Protein AF-F1A4F0-F1 (afdb_monomer)

Foldseek 3Di:
DDPVVVVVVVVVVVVVLQVVLVVLVCVLVVVPVPPPPDPDDDDDPDDPDDDDDDDPADADDPVNLVCLLVLLQDPPDLVSVLVSLVVLVVCLVRVNNLLVDAQVRLSSSLVSLCCRLQVDPPPDNNDVSSLLSSLLSSLSSLVSLCPPPPHDPSNVVSSVSVLVSLLCCLQCVVSHDVSSVLSSLSNLLSNLQVCVVCVVPPCLVVCQVVLLSLLLSLVVLLVVLVVVVVDPSSVVSNVSSVSSNVSSVVPHDPPRDRPVVVVVVD

Sequence (266 aa):
MNSLIISYIISVFVFIYNFFSLNICKFITNTINIFSNKDNNNNNSNILENNTKNTTGIKITLSEYNHYKELLLKSNDNSSILSAIKKLDFFLASMDLINFLDAKELETLINSILKIAFFSLASNSVSDEIRANSSLLVSNLIIKGWFNPNSSEETIKLLEETLACMYNCISNPEKVEFKQTEVAVLIFMHFGNAKKEYQKSNKIHQFQNLIDKVYQSSLDLHIKLGFYEAKEDHCLLRSNTYNVLWSLYDSISDDFIPKHIKSQQA

Nearest PDB structures (foldseek):
  7nh3-assembly1_A  TM=3.637E-01  e=8.305E+00  Nematocida sp. ERTm5
  6afy-assembly1_B  TM=1.790E-01  e=8.305E+00  Vigna radiata var. radiata

Mean predicted aligned error: 12.46 Å

pLDDT: mean 74.37, std 21.77, range [23.66, 94.94]

Solvent-accessible surface area (backbone atoms only — not comparable to full-atom values): 15188 Å² total; per-residue (Å²): 133,61,67,67,58,55,54,48,52,50,50,51,49,52,49,53,47,52,56,50,42,51,45,69,62,32,73,78,49,72,73,59,85,79,66,87,83,69,91,70,92,71,93,72,93,74,84,81,83,78,88,85,83,91,62,102,64,79,76,79,46,73,69,59,51,49,51,38,52,47,34,49,72,68,54,90,47,66,68,57,37,42,52,31,53,56,52,51,44,55,36,43,73,75,45,40,47,56,77,69,43,53,47,69,56,46,51,50,49,49,53,35,47,48,39,52,48,72,63,56,84,62,94,63,83,65,49,69,66,42,34,53,52,41,30,43,43,50,22,48,49,43,51,53,41,58,72,38,88,84,51,48,72,65,36,43,51,51,42,51,54,53,51,53,50,36,44,48,26,45,66,39,51,91,70,41,57,68,66,54,28,48,48,27,35,46,22,47,24,41,34,31,53,59,43,64,82,43,68,88,43,82,69,52,65,80,42,40,70,57,46,41,50,46,44,50,24,32,50,53,44,32,58,57,34,64,78,45,64,91,37,70,70,42,44,52,47,31,52,45,25,47,46,28,43,63,40,37,55,97,54,48,54,95,85,65,73,58,69,75,59,57,70,75,76,112

Radius of gyration: 20.65 Å; Cα contacts (8 Å, |Δi|>4): 215; chains: 1; bounding box: 68×35×69 Å

Secondary structure (DSSP, 8-state):
--HHHHHHHHHHHHHHHHHHHHHHHTTTTTTGGGTSS---------------------PPPHHHHHHHHHHHHH---HHHHHHHHHHHHHHHHTTHHHHH--HHHHHHHHHHHHHHHHH--SSSPPPHHHHHHHHHHHHHHHHHHHH-TT--HHHHHHHHHHHHHHHHHHH-GGGS-HHHHHHHHHHHHHHHHHGGGGTT-GGGGGGHHHHHHHHHHHHHHHHHHGGGTTSHHHHHHHHHHHHHHHHHGGGS-TT---HHHHTT--

Structure (mmCIF, N/CA/C/O backbone):
data_AF-F1A4F0-F1
#
_entry.id   AF-F1A4F0-F1
#
loop_
_atom_site.group_PDB
_atom_site.id
_atom_site.type_symbol
_atom_site.label_atom_id
_atom_site.label_alt_id
_atom_site.label_comp_id
_atom_site.label_asym_id
_atom_site.label_entity_id
_atom_site.label_seq_id
_atom_site.pdbx_PDB_ins_code
_atom_site.Cartn_x
_atom_site.Cartn_y
_atom_site.Cartn_z
_atom_site.occupancy
_atom_site.B_iso_or_equiv
_atom_site.auth_seq_id
_atom_site.auth_comp_id
_atom_site.auth_asym_id
_atom_site.auth_atom_id
_atom_site.pdbx_PDB_model_num
ATOM 1 N N . MET A 1 1 ? 44.254 10.342 -13.715 1.00 51.03 1 MET A N 1
ATOM 2 C CA . MET A 1 1 ? 43.237 10.591 -12.667 1.00 51.03 1 MET A CA 1
ATOM 3 C C . MET A 1 1 ? 42.825 9.237 -12.108 1.00 51.03 1 MET A C 1
ATOM 5 O O . MET A 1 1 ? 42.401 8.394 -12.884 1.00 51.03 1 MET A O 1
ATOM 9 N N . ASN A 1 2 ? 43.090 8.976 -10.824 1.00 50.97 2 ASN A N 1
ATOM 10 C CA . ASN A 1 2 ? 43.032 7.629 -10.243 1.00 50.97 2 ASN A CA 1
ATOM 11 C C . ASN A 1 2 ? 41.613 7.042 -10.263 1.00 50.97 2 ASN A C 1
ATOM 13 O O . ASN A 1 2 ? 40.679 7.673 -9.777 1.00 50.97 2 ASN A O 1
ATOM 17 N N . SER A 1 3 ? 41.486 5.805 -10.754 1.00 51.34 3 SER A N 1
ATOM 18 C CA . SER A 1 3 ? 40.258 4.987 -10.751 1.00 51.34 3 SER A CA 1
ATOM 19 C C . SER A 1 3 ? 39.554 4.963 -9.379 1.00 51.34 3 SER A C 1
ATOM 21 O O . SER A 1 3 ? 38.332 5.065 -9.295 1.00 51.34 3 SER A O 1
ATOM 23 N N . LEU A 1 4 ? 40.331 4.982 -8.291 1.00 55.41 4 LEU A N 1
ATOM 24 C CA . LEU A 1 4 ? 39.832 5.072 -6.914 1.00 55.41 4 LEU A CA 1
ATOM 25 C C . LEU A 1 4 ? 39.090 6.383 -6.603 1.00 55.41 4 LEU A C 1
ATOM 27 O O . LEU A 1 4 ? 38.107 6.365 -5.872 1.00 55.41 4 LEU A O 1
ATOM 31 N N . ILE A 1 5 ? 39.517 7.510 -7.181 1.00 61.62 5 ILE A N 1
ATOM 32 C CA . ILE A 1 5 ? 38.865 8.815 -6.981 1.00 61.62 5 ILE A CA 1
ATOM 33 C C . ILE A 1 5 ? 37.523 8.841 -7.718 1.00 61.62 5 ILE A C 1
ATOM 35 O O . ILE A 1 5 ? 36.536 9.319 -7.174 1.00 61.62 5 ILE A O 1
ATOM 39 N N . ILE A 1 6 ? 37.459 8.267 -8.922 1.00 59.06 6 ILE A N 1
ATOM 40 C CA . ILE A 1 6 ? 36.212 8.161 -9.693 1.00 59.06 6 ILE A CA 1
ATOM 41 C C . ILE A 1 6 ? 35.228 7.215 -8.989 1.00 59.06 6 ILE A C 1
ATOM 43 O O . ILE A 1 6 ? 34.064 7.566 -8.827 1.00 59.06 6 ILE A O 1
ATOM 47 N N . SER A 1 7 ? 35.694 6.065 -8.490 1.00 48.78 7 SER A N 1
ATOM 48 C CA . SER A 1 7 ? 34.862 5.129 -7.719 1.00 48.78 7 SER A CA 1
ATOM 49 C C . SER A 1 7 ? 34.332 5.742 -6.419 1.00 48.78 7 SER A C 1
ATOM 51 O O . SER A 1 7 ? 33.187 5.487 -6.053 1.00 48.78 7 SER A O 1
ATOM 53 N N . TYR A 1 8 ? 35.141 6.551 -5.730 1.00 54.00 8 TYR A N 1
ATOM 54 C CA . TYR A 1 8 ? 34.727 7.261 -4.519 1.00 54.00 8 TYR A CA 1
ATOM 55 C C . TYR A 1 8 ? 33.720 8.376 -4.826 1.00 54.00 8 TYR A C 1
ATOM 57 O O . TYR A 1 8 ? 32.722 8.512 -4.131 1.00 54.00 8 TYR A O 1
ATOM 65 N N . ILE A 1 9 ? 33.923 9.136 -5.907 1.00 58.66 9 ILE A N 1
ATOM 66 C CA . ILE A 1 9 ? 32.959 10.151 -6.352 1.00 58.66 9 ILE A CA 1
ATOM 67 C C . ILE A 1 9 ? 31.628 9.487 -6.720 1.00 58.66 9 ILE A C 1
ATOM 69 O O . ILE A 1 9 ? 30.585 9.966 -6.289 1.00 58.66 9 ILE A O 1
ATOM 73 N N . ILE A 1 10 ? 31.642 8.361 -7.440 1.00 55.88 10 ILE A N 1
ATOM 74 C CA . ILE A 1 10 ? 30.420 7.621 -7.785 1.00 55.88 10 ILE A CA 1
ATOM 75 C C . ILE A 1 10 ? 29.726 7.089 -6.525 1.00 55.88 10 ILE A C 1
ATOM 77 O O . ILE A 1 10 ? 28.515 7.245 -6.411 1.00 55.88 10 ILE A O 1
ATOM 81 N N . SER A 1 11 ? 30.450 6.522 -5.551 1.00 41.59 11 SER A N 1
ATOM 82 C CA . SER A 1 11 ? 29.817 6.023 -4.320 1.00 41.59 11 SER A CA 1
ATOM 83 C C . SER A 1 11 ? 29.246 7.150 -3.456 1.00 41.59 11 SER A C 1
ATOM 85 O O . SER A 1 11 ? 28.161 6.997 -2.903 1.00 41.59 11 SER A O 1
ATOM 87 N N . VAL A 1 12 ? 29.915 8.306 -3.400 1.00 46.25 12 VAL A N 1
ATOM 88 C CA . VAL A 1 12 ? 29.423 9.508 -2.713 1.00 46.25 12 VAL A CA 1
ATOM 89 C C . VAL A 1 12 ? 28.207 10.089 -3.433 1.00 46.25 12 VAL A C 1
ATOM 91 O O . VAL A 1 12 ? 27.247 10.469 -2.771 1.00 46.25 12 VAL A O 1
ATOM 94 N N . PHE A 1 13 ? 28.183 10.096 -4.768 1.00 44.47 13 PHE A N 1
ATOM 95 C CA . PHE A 1 13 ? 27.007 10.509 -5.534 1.00 44.47 13 PHE A CA 1
ATOM 96 C C . PHE A 1 13 ? 25.838 9.540 -5.359 1.00 44.47 13 PHE A C 1
ATOM 98 O O . PHE A 1 13 ? 24.728 10.004 -5.147 1.00 44.47 13 PHE A O 1
ATOM 105 N N . VAL A 1 14 ? 26.068 8.223 -5.362 1.00 43.09 14 VAL A N 1
ATOM 106 C CA . VAL A 1 14 ? 25.035 7.212 -5.072 1.00 43.09 14 VAL A CA 1
ATOM 107 C C . VAL A 1 14 ? 24.532 7.344 -3.631 1.00 43.09 14 VAL A C 1
ATOM 109 O O . VAL A 1 14 ? 23.334 7.265 -3.396 1.00 43.09 14 VAL A O 1
ATOM 112 N N . PHE A 1 15 ? 25.408 7.631 -2.665 1.00 38.75 15 PHE A N 1
ATOM 113 C CA . PHE A 1 15 ? 25.028 7.851 -1.268 1.00 38.75 15 PHE A CA 1
ATOM 114 C C . PHE A 1 15 ? 24.215 9.141 -1.076 1.00 38.75 15 PHE A C 1
ATOM 116 O O . PHE A 1 15 ? 23.174 9.122 -0.422 1.00 38.75 15 PHE A O 1
ATOM 123 N N . ILE A 1 16 ? 24.641 10.252 -1.686 1.00 39.38 16 ILE A N 1
ATOM 124 C CA . ILE A 1 16 ? 23.903 11.523 -1.692 1.00 39.38 16 ILE A CA 1
ATOM 125 C C . ILE A 1 16 ? 22.562 11.346 -2.416 1.00 39.38 16 ILE A C 1
ATOM 127 O O . ILE A 1 16 ? 21.536 11.823 -1.939 1.00 39.38 16 ILE A O 1
ATOM 131 N N . TYR A 1 17 ? 22.536 10.603 -3.520 1.00 37.78 17 TYR A N 1
ATOM 132 C CA . TYR A 1 17 ? 21.326 10.312 -4.281 1.00 37.78 17 TYR A CA 1
ATOM 133 C C . TYR A 1 17 ? 20.341 9.428 -3.510 1.00 37.78 17 TYR A C 1
ATOM 135 O O . TYR A 1 17 ? 19.165 9.766 -3.440 1.00 37.78 17 TYR A O 1
ATOM 143 N N . ASN A 1 18 ? 20.809 8.376 -2.833 1.00 34.56 18 ASN A N 1
ATOM 144 C CA . ASN A 1 18 ? 19.986 7.550 -1.943 1.00 34.56 18 ASN A CA 1
ATOM 145 C C . ASN A 1 18 ? 19.475 8.360 -0.740 1.00 34.56 18 ASN A C 1
ATOM 147 O O . ASN A 1 18 ? 18.329 8.197 -0.326 1.00 34.56 18 ASN A O 1
ATOM 151 N N . PHE A 1 19 ? 20.269 9.309 -0.229 1.00 35.53 19 PHE A N 1
ATOM 152 C CA . PHE A 1 19 ? 19.837 10.247 0.810 1.00 35.53 19 PHE A CA 1
ATOM 153 C C . PHE A 1 19 ? 18.728 11.199 0.320 1.00 35.53 19 PHE A C 1
ATOM 155 O O . PHE A 1 19 ? 17.810 11.511 1.083 1.00 35.53 19 PHE A O 1
ATOM 162 N N . PHE A 1 20 ? 18.762 11.621 -0.952 1.00 32.34 20 PHE A N 1
ATOM 163 C CA . PHE A 1 20 ? 17.714 12.435 -1.583 1.00 32.34 20 PHE A CA 1
ATOM 164 C C . PHE A 1 20 ? 16.490 11.630 -2.052 1.00 32.34 20 PHE A C 1
ATOM 166 O O . PHE A 1 20 ? 15.376 12.135 -1.938 1.00 32.34 20 PHE A O 1
ATOM 173 N N . SER A 1 21 ? 16.648 10.376 -2.478 1.00 35.38 21 SER A N 1
ATOM 174 C CA . SER A 1 21 ? 15.533 9.463 -2.775 1.00 35.38 21 SER A CA 1
ATOM 175 C C . SER A 1 21 ? 14.752 9.115 -1.501 1.00 35.38 21 SER A C 1
ATOM 177 O O . SER A 1 21 ? 13.522 9.160 -1.486 1.00 35.38 21 SER A O 1
ATOM 179 N N . LEU A 1 22 ? 15.448 8.931 -0.367 1.00 36.66 22 LEU A N 1
ATOM 180 C CA . LEU A 1 22 ? 14.804 8.892 0.951 1.00 36.66 22 LEU A CA 1
ATOM 181 C C . LEU A 1 22 ? 14.068 10.202 1.278 1.00 36.66 22 LEU A C 1
ATOM 183 O O . LEU A 1 22 ? 13.055 10.167 1.973 1.00 36.66 22 LEU A O 1
ATOM 187 N N . ASN A 1 23 ? 14.546 11.360 0.797 1.00 34.38 23 ASN A N 1
ATOM 188 C CA . ASN A 1 23 ? 13.889 12.647 1.046 1.00 34.38 23 ASN A CA 1
ATOM 189 C C . ASN A 1 23 ? 12.553 12.811 0.296 1.00 34.38 23 ASN A C 1
ATOM 191 O O . ASN A 1 23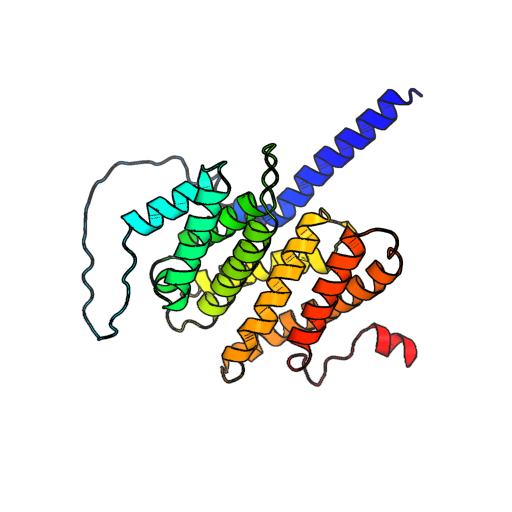 ? 11.693 13.541 0.783 1.00 34.38 23 ASN A O 1
ATOM 195 N N . ILE A 1 24 ? 12.338 12.107 -0.823 1.00 37.66 24 ILE A N 1
ATOM 196 C CA . ILE A 1 24 ? 11.053 12.121 -1.549 1.00 37.66 24 ILE A CA 1
ATOM 197 C C . ILE A 1 24 ? 9.957 11.415 -0.727 1.00 37.66 24 ILE A C 1
ATOM 199 O O . ILE A 1 24 ? 8.815 11.870 -0.723 1.00 37.66 24 ILE A O 1
ATOM 203 N N . CYS A 1 25 ? 10.316 10.396 0.067 1.00 37.25 25 CYS A N 1
ATOM 204 C CA . CYS A 1 25 ? 9.444 9.833 1.109 1.00 37.25 25 CYS A CA 1
ATOM 205 C C . CYS A 1 25 ? 9.473 10.627 2.432 1.00 37.25 25 CYS A C 1
ATOM 207 O O . CYS A 1 25 ? 8.505 10.579 3.187 1.00 37.25 25 CYS A O 1
ATOM 209 N N . LYS A 1 26 ? 10.531 11.402 2.735 1.00 36.44 26 LYS A N 1
ATOM 210 C CA . LYS A 1 26 ? 10.580 12.249 3.951 1.00 36.44 26 LYS A CA 1
ATOM 211 C C . LYS A 1 26 ? 9.660 13.463 3.919 1.00 36.44 26 LYS A C 1
ATOM 213 O O . LYS A 1 26 ? 9.612 14.170 4.924 1.00 36.44 26 LYS A O 1
ATOM 218 N N . PHE A 1 27 ? 8.881 13.700 2.865 1.00 34.75 27 PHE A N 1
ATOM 219 C CA . PHE A 1 27 ? 7.775 14.650 3.005 1.00 34.75 27 PHE A CA 1
ATOM 220 C C . PHE A 1 27 ? 6.784 14.198 4.099 1.00 34.75 27 PHE A C 1
ATOM 222 O O . PHE A 1 27 ? 6.214 15.041 4.777 1.00 34.75 27 PHE A O 1
ATOM 229 N N . ILE A 1 28 ? 6.727 12.889 4.379 1.00 39.00 28 ILE A N 1
ATOM 230 C CA . ILE A 1 28 ? 5.999 12.292 5.510 1.00 39.00 28 ILE A CA 1
ATOM 231 C C . ILE A 1 28 ? 6.811 12.392 6.832 1.00 39.00 28 ILE A C 1
ATOM 233 O O . ILE A 1 28 ? 6.284 12.332 7.930 1.00 39.00 28 ILE A O 1
ATOM 237 N N . THR A 1 29 ? 8.133 12.601 6.788 1.00 35.31 29 THR A N 1
ATOM 238 C CA . THR A 1 29 ? 8.990 12.631 7.998 1.00 35.31 29 THR A CA 1
ATOM 239 C C . THR A 1 29 ? 9.335 14.043 8.495 1.00 35.31 29 THR A C 1
ATOM 241 O O . THR A 1 29 ? 9.737 14.204 9.649 1.00 35.31 29 THR A O 1
ATOM 244 N N . ASN A 1 30 ? 9.196 15.092 7.676 1.00 27.81 30 ASN A N 1
ATOM 245 C CA . ASN A 1 30 ? 9.715 16.425 8.021 1.00 27.81 30 ASN A CA 1
ATOM 246 C C . ASN A 1 30 ? 8.891 17.219 9.055 1.00 27.81 30 ASN A C 1
ATOM 248 O O . ASN A 1 30 ? 9.318 18.295 9.468 1.00 27.81 30 ASN A O 1
ATOM 252 N N . THR A 1 31 ? 7.783 16.678 9.559 1.00 31.36 31 THR A N 1
ATOM 253 C CA . THR A 1 31 ? 7.042 17.224 10.713 1.00 31.36 31 THR A CA 1
ATOM 254 C C . THR A 1 31 ? 7.505 16.659 12.061 1.00 31.36 31 THR A C 1
ATOM 256 O O . THR A 1 31 ? 7.144 17.202 13.105 1.00 31.36 31 THR A O 1
ATOM 259 N N . ILE A 1 32 ? 8.351 15.619 12.087 1.00 34.88 32 ILE A N 1
ATOM 260 C CA . ILE A 1 32 ? 8.712 14.928 13.341 1.00 34.88 32 ILE A CA 1
ATOM 261 C C . ILE A 1 32 ? 9.888 15.588 14.088 1.00 34.88 32 ILE A C 1
ATOM 263 O O . ILE A 1 32 ? 9.992 15.438 15.302 1.00 34.88 32 ILE A O 1
ATOM 267 N N . ASN A 1 33 ? 10.700 16.438 13.449 1.00 25.72 33 ASN A N 1
ATOM 268 C CA . ASN A 1 33 ? 11.844 17.079 14.122 1.00 25.72 33 ASN A CA 1
ATOM 269 C C . ASN A 1 33 ? 11.552 18.416 14.835 1.00 25.72 33 ASN A C 1
ATOM 271 O O . ASN A 1 33 ? 12.493 19.084 15.258 1.00 25.72 33 ASN A O 1
ATOM 275 N N . ILE A 1 34 ? 10.283 18.812 15.017 1.00 29.67 34 ILE A N 1
ATOM 276 C CA . ILE A 1 34 ? 9.939 20.049 15.757 1.00 29.67 34 ILE A CA 1
ATOM 277 C C . ILE A 1 34 ? 9.150 19.793 17.061 1.00 29.67 34 ILE A C 1
ATOM 279 O O . ILE A 1 34 ? 9.066 20.694 17.890 1.00 29.67 34 ILE A O 1
ATOM 283 N N . PHE A 1 35 ? 8.669 18.571 17.346 1.00 29.64 35 PHE A N 1
ATOM 284 C CA . PHE A 1 35 ? 7.852 18.323 18.555 1.00 29.64 35 PHE A CA 1
ATOM 285 C C . PHE A 1 35 ? 8.314 17.219 19.519 1.00 29.64 35 PHE A C 1
ATOM 287 O O . PHE A 1 35 ? 7.699 17.054 20.570 1.00 29.64 35 PHE A O 1
ATOM 294 N N . SER A 1 36 ? 9.427 16.524 19.277 1.00 27.03 36 SER A N 1
ATOM 295 C CA . SER A 1 36 ? 9.980 15.557 20.244 1.00 27.03 36 SER A CA 1
ATOM 296 C C . SER A 1 36 ? 10.887 16.214 21.296 1.00 27.03 36 SER A C 1
ATOM 298 O O . SER A 1 36 ? 12.014 15.774 21.518 1.00 27.03 36 SER A O 1
ATOM 300 N N . ASN A 1 37 ? 10.420 17.298 21.924 1.00 29.11 37 ASN A N 1
ATOM 301 C CA . ASN A 1 37 ? 11.032 17.809 23.151 1.00 29.11 37 ASN A CA 1
ATOM 302 C C . ASN A 1 37 ? 10.011 18.550 24.027 1.00 29.11 37 ASN A C 1
ATOM 304 O O . ASN A 1 37 ? 10.127 19.743 24.306 1.00 29.11 37 ASN A O 1
ATOM 308 N N . LYS A 1 38 ? 8.960 17.829 24.431 1.00 27.14 38 LYS A N 1
ATOM 309 C CA . LYS A 1 38 ? 8.196 18.149 25.642 1.00 27.14 38 LYS A CA 1
ATOM 310 C C . LYS A 1 38 ? 7.450 16.910 26.137 1.00 27.14 38 LYS A C 1
ATOM 312 O O . LYS A 1 38 ? 6.226 16.881 26.190 1.00 27.14 38 LYS A O 1
ATOM 317 N N . ASP A 1 39 ? 8.215 15.887 26.505 1.00 28.84 39 ASP A N 1
ATOM 318 C CA . ASP A 1 39 ? 7.720 14.882 27.440 1.00 28.84 39 ASP A CA 1
ATOM 319 C C . ASP A 1 39 ? 7.449 15.589 28.769 1.00 28.84 39 ASP A C 1
ATOM 321 O O . ASP A 1 39 ? 8.366 15.914 29.520 1.00 28.84 39 ASP A O 1
ATOM 325 N N . ASN A 1 40 ? 6.179 15.865 29.045 1.00 26.11 40 ASN A N 1
ATOM 326 C CA . ASN A 1 40 ? 5.718 16.069 30.406 1.00 26.11 40 ASN A CA 1
ATOM 327 C C . ASN A 1 40 ? 4.773 14.923 30.741 1.00 26.11 40 ASN A C 1
ATOM 329 O O . ASN A 1 40 ? 3.653 14.848 30.238 1.00 26.11 40 ASN A O 1
ATOM 333 N N . ASN A 1 41 ? 5.276 14.048 31.611 1.00 33.94 41 ASN A N 1
ATOM 334 C CA . ASN A 1 41 ? 4.514 13.099 32.403 1.00 33.94 41 ASN A CA 1
ATOM 335 C C . ASN A 1 41 ? 3.175 13.701 32.841 1.00 33.94 41 ASN A C 1
ATOM 337 O O . ASN A 1 41 ? 3.149 14.647 33.625 1.00 33.94 41 ASN A O 1
ATOM 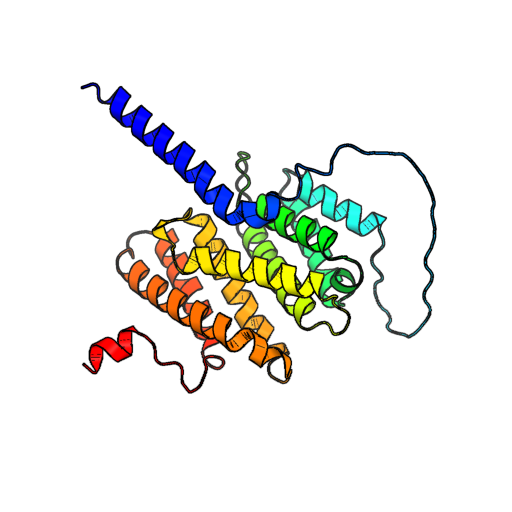341 N N . ASN A 1 42 ? 2.076 13.098 32.399 1.00 24.70 42 ASN A N 1
ATOM 342 C CA . ASN A 1 42 ? 0.874 13.027 33.212 1.00 24.70 42 ASN A CA 1
ATOM 343 C C . ASN A 1 42 ? 0.094 11.764 32.854 1.00 24.70 42 ASN A C 1
ATOM 345 O O . ASN A 1 42 ? -0.585 11.681 31.833 1.00 24.70 42 ASN A O 1
ATOM 349 N N . ASN A 1 43 ? 0.222 10.775 33.736 1.00 30.80 43 ASN A N 1
ATOM 350 C CA . ASN A 1 43 ? -0.690 9.651 33.838 1.00 30.80 43 ASN A CA 1
ATOM 351 C C . ASN A 1 43 ? -2.111 10.193 34.002 1.00 30.80 43 ASN A C 1
ATOM 353 O O . ASN A 1 43 ? -2.379 10.878 34.983 1.00 30.80 43 ASN A O 1
ATOM 357 N N . ASN A 1 44 ? -3.014 9.855 33.087 1.00 23.66 44 ASN A N 1
ATOM 358 C CA . ASN A 1 44 ? -4.438 9.798 33.388 1.00 23.66 44 ASN A CA 1
ATOM 359 C C . ASN A 1 44 ? -5.093 8.739 32.505 1.00 23.66 44 ASN A C 1
ATOM 361 O O . ASN A 1 44 ? -5.314 8.921 31.309 1.00 23.66 44 ASN A O 1
ATOM 365 N N . SER A 1 45 ? -5.383 7.604 33.133 1.00 33.03 45 SER A N 1
ATOM 366 C CA . SER A 1 45 ? -6.219 6.533 32.616 1.00 33.03 45 SER A CA 1
ATOM 367 C C . SER A 1 45 ? -7.670 7.010 32.538 1.00 33.03 45 SER A C 1
ATOM 369 O O . SER A 1 45 ? -8.444 6.800 33.469 1.00 33.03 45 SER A O 1
ATOM 371 N N . ASN A 1 46 ? -8.047 7.650 31.437 1.00 26.09 46 ASN A N 1
ATOM 372 C CA . ASN A 1 46 ? -9.453 7.882 31.131 1.00 26.09 46 ASN A CA 1
ATOM 373 C C . ASN A 1 46 ? -9.916 6.846 30.110 1.00 26.09 46 ASN A C 1
ATOM 375 O O . ASN A 1 46 ? -9.691 6.958 28.908 1.00 26.09 46 ASN A O 1
ATOM 379 N N . ILE A 1 47 ? -10.552 5.811 30.653 1.00 33.44 47 ILE A N 1
ATOM 380 C CA . ILE A 1 47 ? -11.393 4.862 29.935 1.00 33.44 47 ILE A CA 1
ATOM 381 C C . ILE A 1 47 ? -12.524 5.671 29.290 1.00 33.44 47 ILE A C 1
ATOM 383 O O . ILE A 1 47 ? -13.396 6.185 29.987 1.00 33.44 47 ILE A O 1
ATOM 387 N N . LEU A 1 48 ? -12.498 5.810 27.963 1.00 29.56 48 LEU A N 1
ATOM 388 C CA . LEU A 1 48 ? -13.624 6.347 27.205 1.00 29.56 48 LEU A CA 1
ATOM 389 C C . LEU A 1 48 ? -14.509 5.171 26.766 1.00 29.56 48 LEU A C 1
ATOM 391 O O . LEU A 1 48 ? -14.331 4.576 25.701 1.00 29.56 48 LEU A O 1
ATOM 395 N N . GLU A 1 49 ? -15.441 4.788 27.636 1.00 33.12 49 GLU A N 1
ATOM 396 C CA . GLU A 1 49 ? -16.548 3.899 27.286 1.00 33.12 49 GLU A CA 1
ATOM 397 C C . GLU A 1 49 ? -17.577 4.671 26.455 1.00 33.12 49 GLU A C 1
ATOM 399 O O . GLU A 1 49 ? -18.400 5.408 26.989 1.00 33.12 49 GLU A O 1
ATOM 404 N N . ASN A 1 50 ? -17.565 4.465 25.138 1.00 31.20 50 ASN A N 1
ATOM 405 C CA . ASN A 1 50 ? -18.722 4.763 24.300 1.00 31.20 50 ASN A CA 1
ATOM 406 C C . ASN A 1 50 ? -19.489 3.462 24.011 1.00 31.20 50 ASN A C 1
ATOM 408 O O . ASN A 1 50 ? -19.049 2.616 23.231 1.00 31.20 50 ASN A O 1
ATOM 412 N N . ASN A 1 51 ? -20.654 3.326 24.653 1.00 34.50 51 ASN A N 1
ATOM 413 C CA . ASN A 1 51 ? -21.781 2.497 24.205 1.00 34.50 51 ASN A CA 1
ATOM 414 C C . ASN A 1 51 ? -22.258 3.054 22.839 1.00 34.50 51 ASN A C 1
ATOM 416 O O . ASN A 1 51 ? -22.297 4.264 22.665 1.00 34.50 51 ASN A O 1
ATOM 420 N N . THR A 1 52 ? -22.679 2.322 21.801 1.00 34.38 52 THR A N 1
ATOM 421 C CA . THR A 1 52 ? -23.516 1.115 21.746 1.00 34.38 52 THR A CA 1
ATOM 422 C C . THR A 1 52 ? -23.568 0.616 20.286 1.00 34.38 52 THR A C 1
ATOM 424 O O . THR A 1 52 ? -23.832 1.431 19.405 1.00 34.38 52 THR A O 1
ATOM 427 N N . LYS A 1 53 ? -23.423 -0.700 20.049 1.00 34.31 53 LYS A N 1
ATOM 428 C CA . LYS A 1 53 ? -24.299 -1.595 19.237 1.00 34.31 53 LYS A CA 1
ATOM 429 C C . LYS A 1 53 ? -23.533 -2.772 18.610 1.00 34.31 53 LYS A C 1
ATOM 431 O O . LYS A 1 53 ? -22.812 -2.617 17.635 1.00 34.31 53 LYS A O 1
ATOM 436 N N . ASN A 1 54 ? -23.796 -3.950 19.181 1.00 36.19 54 ASN A N 1
ATOM 437 C CA . ASN A 1 54 ? -23.756 -5.300 18.612 1.00 36.19 54 ASN A CA 1
ATOM 438 C C . ASN A 1 54 ? -23.107 -5.471 17.230 1.00 36.19 54 ASN A C 1
ATOM 440 O O . ASN A 1 54 ? -23.784 -5.561 16.209 1.00 36.19 54 ASN A O 1
ATOM 444 N N . THR A 1 55 ? -21.808 -5.715 17.244 1.00 36.50 55 THR A N 1
ATOM 445 C CA . THR A 1 55 ? -21.246 -6.863 16.534 1.00 36.50 55 THR A CA 1
ATOM 446 C C . THR A 1 55 ? -20.540 -7.701 17.594 1.00 36.50 55 THR A C 1
ATOM 448 O O . THR A 1 55 ? -20.115 -7.168 18.619 1.00 36.50 55 THR A O 1
ATOM 451 N N . THR A 1 56 ? -20.435 -9.011 17.413 1.00 46.34 56 THR A N 1
ATOM 452 C CA . THR A 1 56 ? -19.486 -9.865 18.149 1.00 46.34 56 THR A CA 1
ATOM 453 C C . THR A 1 56 ? -18.055 -9.477 17.741 1.00 46.34 56 THR A C 1
ATOM 455 O O . THR A 1 56 ? -17.339 -10.258 17.120 1.00 46.34 56 THR A O 1
ATOM 458 N N . GLY A 1 57 ? -17.717 -8.206 17.960 1.00 53.88 57 GLY A N 1
ATOM 459 C CA . GLY A 1 57 ? -16.651 -7.458 17.318 1.00 53.88 57 GLY A CA 1
ATOM 460 C C . GLY A 1 57 ? -15.418 -7.460 18.196 1.00 53.88 57 GLY A C 1
ATOM 461 O O . GLY A 1 57 ? -15.471 -7.154 19.388 1.00 53.88 57 GLY A O 1
ATOM 462 N N . ILE A 1 58 ? -14.312 -7.874 17.604 1.00 61.84 58 ILE A N 1
ATOM 463 C CA . ILE A 1 58 ? -13.032 -8.022 18.274 1.00 61.84 58 ILE A CA 1
ATOM 464 C C . ILE A 1 58 ? -12.470 -6.626 18.517 1.00 61.84 58 ILE A C 1
ATOM 466 O O . ILE A 1 58 ? -11.827 -6.042 17.657 1.00 61.84 58 ILE A O 1
ATOM 470 N N . LYS A 1 59 ? -12.701 -6.076 19.706 1.00 78.75 59 LYS A N 1
ATOM 471 C CA . LYS A 1 59 ? -12.209 -4.742 20.038 1.00 78.75 59 LYS A CA 1
ATOM 472 C C . LYS A 1 59 ? -10.706 -4.797 20.321 1.00 78.75 59 LYS A C 1
ATOM 474 O O . LYS A 1 59 ? -10.288 -5.449 21.274 1.00 78.75 59 LYS A O 1
ATOM 479 N N . ILE A 1 60 ? -9.910 -4.106 19.507 1.00 85.56 60 ILE A N 1
ATOM 480 C CA . ILE A 1 60 ? -8.469 -3.962 19.736 1.00 85.56 60 ILE A CA 1
ATOM 481 C C . ILE A 1 60 ? -8.218 -3.180 21.033 1.00 85.56 60 ILE A C 1
ATOM 483 O O . ILE A 1 60 ? -8.808 -2.120 21.264 1.00 85.56 60 ILE A O 1
ATOM 487 N N . THR A 1 61 ? -7.348 -3.698 21.899 1.00 88.75 61 THR A N 1
ATOM 488 C CA . THR A 1 61 ? -6.884 -2.956 23.078 1.00 88.75 61 THR A CA 1
ATOM 489 C C . THR A 1 61 ? -5.624 -2.150 22.760 1.00 88.75 61 THR A C 1
ATOM 491 O O . THR A 1 61 ? -4.806 -2.544 21.927 1.00 88.75 61 THR A O 1
ATOM 494 N N . LEU A 1 62 ? -5.411 -1.037 23.473 1.00 87.31 62 LEU A N 1
ATOM 495 C CA . LEU A 1 62 ? -4.195 -0.226 23.323 1.00 87.31 62 LEU A CA 1
ATOM 496 C C . LEU A 1 62 ? -2.922 -1.037 23.612 1.00 87.31 62 LEU A C 1
ATOM 498 O O . LEU A 1 62 ? -1.914 -0.860 22.934 1.00 87.31 62 LEU A O 1
ATOM 502 N N . SER A 1 63 ? -2.967 -1.955 24.582 1.00 89.69 63 SER A N 1
ATOM 503 C CA . SE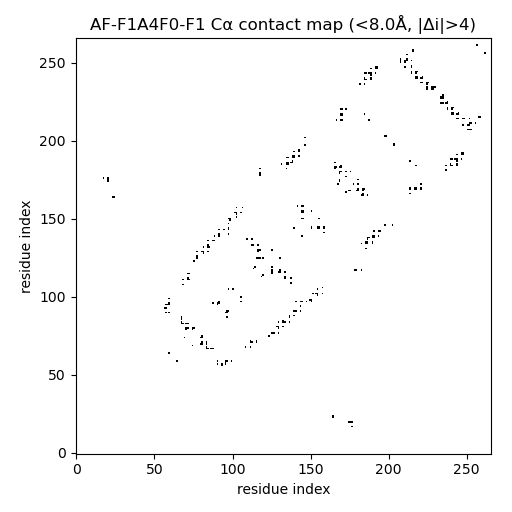R A 1 63 ? -1.843 -2.846 24.883 1.00 89.69 63 SER A CA 1
ATOM 504 C C . SER A 1 63 ? -1.540 -3.816 23.744 1.00 89.69 63 SER A C 1
ATOM 506 O O . SER A 1 63 ? -0.371 -4.025 23.432 1.00 89.69 63 SER A O 1
ATOM 508 N N . GLU A 1 64 ? -2.568 -4.390 23.109 1.00 91.12 64 GLU A N 1
ATOM 509 C CA . GLU A 1 64 ? -2.378 -5.288 21.965 1.00 91.12 64 GLU A CA 1
ATOM 510 C C . GLU A 1 64 ? -1.818 -4.527 20.769 1.00 91.12 64 GLU A C 1
ATOM 512 O O . GLU A 1 64 ? -0.828 -4.956 20.181 1.00 91.12 64 GLU A O 1
ATOM 517 N N . TYR A 1 65 ? -2.397 -3.368 20.441 1.00 91.75 65 TYR A N 1
ATOM 518 C CA . TYR A 1 65 ? -1.883 -2.522 19.369 1.00 91.75 65 TYR A CA 1
ATOM 519 C C . TYR A 1 65 ? -0.418 -2.140 19.608 1.00 91.75 65 TYR A C 1
ATOM 521 O O . TYR A 1 65 ? 0.423 -2.359 18.735 1.00 91.75 65 TYR A O 1
ATOM 529 N N . ASN A 1 66 ? -0.091 -1.639 20.804 1.00 90.50 66 ASN A N 1
ATOM 530 C CA . ASN A 1 66 ? 1.273 -1.237 21.140 1.00 90.50 66 ASN A CA 1
ATOM 531 C C . ASN A 1 66 ? 2.247 -2.413 21.071 1.00 90.50 66 ASN A C 1
ATOM 533 O O . ASN A 1 66 ? 3.361 -2.239 20.589 1.00 90.50 66 ASN A O 1
ATOM 537 N N . HIS A 1 67 ? 1.835 -3.613 21.486 1.00 93.75 67 HIS A N 1
ATOM 538 C CA . HIS A 1 67 ? 2.660 -4.809 21.349 1.00 93.75 67 HIS A CA 1
ATOM 539 C C . HIS A 1 67 ? 3.033 -5.077 19.881 1.00 93.75 67 HIS A C 1
ATOM 541 O O . HIS A 1 67 ? 4.215 -5.222 19.568 1.00 93.75 67 HIS A O 1
ATOM 547 N N . TYR A 1 68 ? 2.061 -5.081 18.963 1.00 92.88 68 TYR A N 1
ATOM 548 C CA . TYR A 1 68 ? 2.335 -5.333 17.542 1.00 92.88 68 TYR A CA 1
ATOM 549 C C . TYR A 1 68 ? 3.079 -4.179 16.862 1.00 92.88 68 TYR A C 1
ATOM 551 O O . TYR A 1 68 ? 3.976 -4.425 16.057 1.00 92.88 68 TYR A O 1
ATOM 559 N N . LYS A 1 69 ? 2.774 -2.928 17.221 1.00 90.19 69 LYS A N 1
ATOM 560 C CA . LYS A 1 69 ? 3.515 -1.741 16.768 1.00 90.19 69 LYS A CA 1
ATOM 561 C C . LYS A 1 69 ? 4.989 -1.816 17.175 1.00 90.19 69 LYS A C 1
ATOM 563 O O . LYS A 1 69 ? 5.866 -1.554 16.359 1.00 90.19 69 LYS A O 1
ATOM 568 N N . GLU A 1 70 ? 5.274 -2.211 18.412 1.00 88.69 70 GLU A N 1
ATOM 569 C CA . GLU A 1 70 ? 6.640 -2.376 18.917 1.00 88.69 70 GLU A CA 1
ATOM 570 C C . GLU A 1 70 ? 7.388 -3.515 18.217 1.00 88.69 70 GLU A C 1
ATOM 572 O O . GLU A 1 70 ? 8.562 -3.353 17.876 1.00 88.69 70 GLU A O 1
ATOM 577 N N . LEU A 1 71 ? 6.712 -4.637 17.932 1.00 89.69 71 LEU A N 1
ATOM 578 C CA . LEU A 1 71 ? 7.293 -5.714 17.124 1.00 89.69 71 LEU A CA 1
ATOM 579 C C . LEU A 1 71 ? 7.688 -5.218 15.735 1.00 89.69 71 LEU A C 1
ATOM 581 O O . LEU A 1 71 ? 8.769 -5.555 15.261 1.00 89.69 71 LEU A O 1
ATOM 585 N N . LEU A 1 72 ? 6.863 -4.382 15.107 1.00 86.75 72 LEU A N 1
ATOM 586 C CA . LEU A 1 72 ? 7.234 -3.748 13.850 1.00 86.75 72 LEU A CA 1
ATOM 587 C C . LEU A 1 72 ? 8.456 -2.827 14.050 1.00 86.75 72 LEU A C 1
ATOM 589 O O . LEU A 1 72 ? 9.461 -2.953 13.361 1.00 86.75 72 LEU A O 1
ATOM 593 N N . LEU A 1 73 ? 8.443 -1.941 15.040 1.00 81.81 73 LEU A N 1
ATOM 594 C CA . LEU A 1 73 ? 9.515 -0.955 15.210 1.00 81.81 73 LEU A CA 1
ATOM 595 C C . LEU A 1 73 ? 10.887 -1.541 15.583 1.00 81.81 73 LEU A C 1
ATOM 597 O O . LEU A 1 73 ? 11.906 -0.924 15.259 1.00 81.81 73 LEU A O 1
ATOM 601 N N . LYS A 1 74 ? 10.927 -2.670 16.302 1.00 82.56 74 LYS A N 1
ATOM 602 C CA . LYS A 1 74 ? 12.147 -3.148 16.978 1.00 82.56 74 LYS A CA 1
ATOM 603 C C . LYS A 1 74 ? 12.550 -4.587 16.662 1.00 82.56 74 LYS A C 1
ATOM 605 O O . LYS A 1 74 ? 13.677 -4.959 16.987 1.00 82.56 74 LYS A O 1
ATOM 610 N N . SER A 1 75 ? 11.672 -5.410 16.084 1.00 81.44 75 SER A N 1
ATOM 611 C CA . SER A 1 75 ? 12.013 -6.810 15.811 1.00 81.44 75 SER A CA 1
ATOM 612 C C . SER A 1 75 ? 12.971 -6.935 14.628 1.00 81.44 75 SER A C 1
ATOM 614 O O . SER A 1 75 ? 12.769 -6.321 13.585 1.00 81.44 75 SER A O 1
ATOM 616 N N . ASN A 1 76 ? 13.962 -7.816 14.771 1.00 80.44 76 ASN A N 1
ATOM 617 C CA . ASN A 1 76 ? 14.797 -8.311 13.670 1.00 80.44 76 ASN A CA 1
ATOM 618 C C . ASN A 1 76 ? 14.461 -9.771 13.300 1.00 80.44 76 ASN A C 1
ATOM 620 O O . ASN A 1 76 ? 15.139 -10.371 12.466 1.00 80.44 76 ASN A O 1
ATOM 624 N N . ASP A 1 77 ? 13.451 -10.358 13.950 1.00 86.38 77 ASP A N 1
ATOM 625 C CA . ASP A 1 77 ? 12.979 -11.717 13.705 1.00 86.38 77 ASP A CA 1
ATOM 626 C C . ASP A 1 77 ? 11.782 -11.715 12.745 1.00 86.38 77 ASP A C 1
ATOM 628 O O . ASP A 1 77 ? 10.730 -11.131 13.033 1.00 86.38 77 ASP A O 1
ATOM 632 N N . ASN A 1 78 ? 11.939 -12.421 11.622 1.00 86.62 78 ASN A N 1
ATOM 633 C CA . ASN A 1 78 ? 10.919 -12.546 10.584 1.00 86.62 78 ASN A CA 1
ATOM 634 C C . ASN A 1 78 ? 9.622 -13.170 11.123 1.00 86.62 78 ASN A C 1
ATOM 636 O O . ASN A 1 78 ? 8.538 -12.756 10.713 1.00 86.62 78 ASN A O 1
ATOM 640 N N . SER A 1 79 ? 9.700 -14.131 12.052 1.00 90.06 79 SER A N 1
ATOM 641 C CA . SER A 1 79 ? 8.496 -14.800 12.565 1.00 90.06 79 SER A CA 1
ATOM 642 C C . SER A 1 79 ? 7.615 -13.843 13.377 1.00 90.06 79 SER A C 1
ATOM 644 O O . SER A 1 79 ? 6.398 -13.781 13.182 1.00 90.06 79 SER A O 1
ATOM 646 N N . SER A 1 80 ? 8.245 -13.009 14.202 1.00 90.94 80 SER A N 1
ATOM 647 C CA . SER A 1 80 ? 7.590 -11.986 15.014 1.00 90.94 80 SER A CA 1
ATOM 648 C C . SER A 1 80 ? 7.012 -10.859 14.155 1.00 90.94 80 SER A C 1
ATOM 650 O O . SER A 1 80 ? 5.872 -10.448 14.372 1.00 90.94 80 SER A O 1
ATOM 652 N N . ILE A 1 81 ? 7.756 -10.399 13.140 1.00 90.62 81 ILE A N 1
ATOM 653 C CA . ILE A 1 81 ? 7.284 -9.378 12.189 1.00 90.62 81 ILE A CA 1
ATOM 654 C C . ILE A 1 81 ? 6.050 -9.886 11.435 1.00 90.62 81 ILE A C 1
ATOM 656 O O . ILE A 1 81 ? 5.026 -9.205 11.375 1.00 90.62 81 ILE A O 1
ATOM 660 N N . LEU A 1 82 ? 6.123 -11.102 10.891 1.00 91.75 82 LEU A N 1
ATOM 661 C CA . LEU A 1 82 ? 5.025 -11.705 10.140 1.00 91.75 82 LEU A CA 1
ATOM 662 C C . LEU A 1 82 ? 3.779 -11.909 11.012 1.00 91.75 82 LEU A C 1
ATOM 664 O O . LEU A 1 82 ? 2.665 -11.641 10.562 1.00 91.75 82 LEU A O 1
ATOM 668 N N . SER A 1 83 ? 3.961 -12.350 12.260 1.00 93.50 83 SER A N 1
ATOM 669 C CA . SER A 1 83 ? 2.879 -12.482 13.241 1.00 93.50 83 SER A CA 1
ATOM 670 C C . SER A 1 83 ? 2.188 -11.140 13.505 1.00 93.50 83 SER A C 1
ATOM 672 O O . SER A 1 83 ? 0.959 -11.057 13.457 1.00 93.50 83 SER A O 1
ATOM 674 N N . ALA A 1 84 ? 2.968 -10.067 13.690 1.00 94.12 84 ALA A N 1
ATOM 675 C CA . ALA A 1 84 ? 2.432 -8.724 13.883 1.00 94.12 84 ALA A CA 1
ATOM 676 C C . ALA A 1 84 ? 1.621 -8.246 12.669 1.00 94.12 84 ALA A C 1
ATOM 678 O O . ALA A 1 84 ? 0.496 -7.777 12.834 1.00 94.12 84 ALA A O 1
ATOM 679 N N . ILE A 1 85 ? 2.141 -8.430 11.449 1.00 94.25 85 ILE A N 1
ATOM 680 C CA . ILE A 1 85 ? 1.440 -8.056 10.209 1.00 94.25 85 ILE A CA 1
ATOM 681 C C . ILE A 1 85 ? 0.112 -8.807 10.082 1.00 94.25 85 ILE A C 1
ATOM 683 O O . ILE A 1 85 ? -0.925 -8.179 9.880 1.00 94.25 85 ILE A O 1
ATOM 687 N N . LYS A 1 86 ? 0.119 -10.137 10.253 1.00 94.19 86 LYS A N 1
ATOM 688 C CA . LYS A 1 86 ? -1.095 -10.965 10.150 1.00 94.19 86 LYS A CA 1
ATOM 689 C C . LYS A 1 86 ? -2.140 -10.567 11.190 1.00 94.19 86 LYS A C 1
ATOM 691 O O . LYS A 1 86 ? -3.333 -10.556 10.896 1.00 94.19 86 LYS A O 1
ATOM 696 N N . LYS A 1 87 ? -1.714 -10.215 12.406 1.00 94.19 87 LYS A N 1
ATOM 697 C CA . LYS A 1 87 ? -2.649 -9.798 13.451 1.00 94.19 87 LYS A CA 1
ATOM 698 C C . LYS A 1 87 ? -3.230 -8.403 13.210 1.00 94.19 87 LYS A C 1
ATOM 700 O O . LYS A 1 87 ? -4.414 -8.196 13.460 1.00 94.19 87 LYS A O 1
ATOM 705 N N . LEU A 1 88 ? -2.436 -7.469 12.695 1.00 94.62 88 LEU A N 1
ATOM 706 C CA . LEU A 1 88 ? -2.931 -6.151 12.297 1.00 94.62 88 LEU A CA 1
ATOM 707 C C . LEU A 1 88 ? -3.917 -6.251 11.129 1.00 94.62 88 LEU A C 1
ATOM 709 O O . LEU A 1 88 ? -4.968 -5.618 11.181 1.00 94.62 88 LEU A O 1
ATOM 713 N N . ASP A 1 89 ? -3.639 -7.093 10.131 1.00 92.75 89 ASP A N 1
ATOM 714 C CA . ASP A 1 89 ? -4.576 -7.353 9.028 1.00 92.75 89 ASP A CA 1
ATOM 715 C C . ASP A 1 89 ? -5.888 -7.980 9.533 1.00 92.75 89 ASP A C 1
ATOM 717 O O . ASP A 1 89 ? -6.979 -7.593 9.118 1.00 92.75 89 ASP A O 1
ATOM 721 N N . PHE A 1 90 ? -5.809 -8.860 10.534 1.00 91.44 90 PHE A N 1
ATOM 722 C CA . PHE A 1 90 ? -6.989 -9.401 11.206 1.00 91.44 90 PHE A CA 1
ATOM 723 C C . PHE A 1 90 ? -7.844 -8.319 11.892 1.00 91.44 90 PHE A C 1
ATOM 725 O O . PHE A 1 90 ? -9.063 -8.321 11.732 1.00 91.44 90 PHE A O 1
ATOM 732 N N . PHE A 1 91 ? -7.236 -7.364 12.608 1.00 91.56 91 PHE A N 1
ATOM 733 C CA . PHE A 1 91 ? -7.965 -6.224 13.195 1.00 91.56 91 PHE A CA 1
ATOM 734 C C . PHE A 1 91 ? -8.494 -5.242 12.142 1.00 91.56 91 PHE A C 1
ATOM 736 O O . PHE A 1 91 ? -9.466 -4.519 12.361 1.00 91.56 91 PHE A O 1
ATOM 743 N N . LEU A 1 92 ? -7.846 -5.189 10.983 1.00 90.75 92 LEU A N 1
ATOM 744 C CA . LEU A 1 92 ? -8.270 -4.371 9.860 1.00 90.75 92 LEU A CA 1
ATOM 745 C C . LEU A 1 92 ? -9.457 -4.989 9.107 1.00 90.75 92 LEU A C 1
ATOM 747 O O . LEU A 1 92 ? -10.317 -4.267 8.588 1.00 90.75 92 LEU A O 1
ATOM 751 N N . ALA A 1 93 ? -9.550 -6.319 9.066 1.00 87.06 93 ALA A N 1
ATOM 752 C CA . ALA A 1 93 ? -10.676 -7.027 8.466 1.00 87.06 93 ALA A CA 1
ATOM 753 C C . ALA A 1 93 ? -12.015 -6.587 9.087 1.00 87.06 93 ALA A C 1
ATOM 755 O O . ALA A 1 93 ? -12.967 -6.347 8.344 1.00 87.06 93 ALA A O 1
ATOM 756 N N . SER A 1 94 ? -12.055 -6.363 10.406 1.00 84.38 94 SER A N 1
ATOM 757 C CA . SER A 1 94 ? -13.227 -5.873 11.147 1.00 84.38 94 SER A CA 1
ATOM 758 C C . SER A 1 94 ? -13.377 -4.343 11.194 1.00 84.38 94 SER A C 1
ATOM 760 O O . SER A 1 94 ? -14.297 -3.848 11.835 1.00 84.38 94 SER A O 1
ATOM 762 N N . MET A 1 95 ? -12.517 -3.580 10.503 1.00 85.81 95 MET A N 1
ATOM 763 C CA . MET A 1 95 ? -12.423 -2.104 10.556 1.00 85.81 95 MET A CA 1
ATOM 764 C C . MET A 1 95 ? -12.012 -1.531 11.922 1.00 85.81 95 MET A C 1
ATOM 766 O O . MET A 1 95 ? -11.848 -0.315 12.043 1.00 85.81 95 MET A O 1
ATOM 770 N N . ASP A 1 96 ? -11.796 -2.376 12.931 1.00 86.19 96 ASP A N 1
ATOM 771 C CA . ASP A 1 96 ? -11.450 -1.946 14.285 1.00 86.19 96 ASP A CA 1
ATOM 772 C C . ASP A 1 96 ? -10.124 -1.188 14.302 1.00 86.19 96 ASP A C 1
ATOM 774 O O . ASP A 1 96 ? -10.022 -0.162 14.967 1.00 86.19 96 ASP A O 1
ATOM 778 N N . LEU A 1 97 ? -9.141 -1.622 13.504 1.00 91.12 97 LEU A N 1
ATOM 779 C CA . LEU A 1 97 ? -7.851 -0.938 13.416 1.00 91.12 97 LEU A CA 1
ATOM 780 C C . LEU A 1 97 ? -7.981 0.502 12.893 1.00 91.12 97 LEU A C 1
ATOM 782 O O . LEU A 1 97 ? -7.416 1.410 13.487 1.00 91.12 97 LEU A O 1
ATOM 786 N N . ILE A 1 98 ? -8.746 0.741 11.823 1.00 91.38 98 ILE A N 1
ATOM 787 C CA . ILE A 1 98 ? -8.917 2.101 11.275 1.00 91.38 98 ILE A CA 1
ATOM 788 C C . ILE A 1 98 ? -9.696 2.989 12.241 1.00 91.38 98 ILE A C 1
ATOM 790 O O . ILE A 1 98 ? -9.351 4.149 12.408 1.00 91.38 98 ILE A O 1
ATOM 794 N N . ASN A 1 99 ? -10.741 2.461 12.881 1.00 90.38 99 ASN A N 1
ATOM 795 C CA . ASN A 1 99 ? -11.525 3.239 13.842 1.00 90.38 99 ASN A CA 1
ATOM 796 C C . ASN A 1 99 ? -10.751 3.533 15.138 1.00 90.38 99 ASN A C 1
ATOM 798 O O . ASN A 1 99 ? -11.128 4.434 15.883 1.00 90.38 99 ASN A O 1
ATOM 802 N N . PHE A 1 100 ? -9.713 2.748 15.432 1.00 90.94 100 PHE A N 1
ATOM 803 C CA . PHE A 1 100 ? -8.881 2.901 16.619 1.00 90.94 100 PHE A CA 1
ATOM 804 C C . PHE A 1 100 ? -7.766 3.941 16.441 1.00 90.94 100 PHE A C 1
ATOM 806 O O . PHE A 1 100 ? -7.400 4.606 17.409 1.00 90.94 100 PHE A O 1
ATOM 813 N N . LEU A 1 101 ? -7.210 4.071 15.234 1.00 92.62 101 LEU A N 1
ATOM 814 C CA . LEU A 1 101 ? -6.060 4.934 14.966 1.00 92.62 101 LEU A CA 1
ATOM 815 C C . LEU A 1 101 ? -6.502 6.337 14.552 1.00 92.62 101 LEU A C 1
ATOM 817 O O . LEU A 1 101 ? -7.332 6.500 13.660 1.00 92.62 101 LEU A O 1
ATOM 821 N N . ASP A 1 102 ? -5.884 7.355 15.148 1.00 91.50 102 ASP A N 1
ATOM 822 C CA . ASP A 1 102 ? -5.897 8.692 14.561 1.00 91.50 102 ASP A CA 1
ATOM 823 C C . ASP A 1 102 ? -4.932 8.772 13.362 1.00 91.50 102 ASP A C 1
ATOM 825 O O . ASP A 1 102 ? -4.169 7.841 13.080 1.00 91.50 102 ASP A O 1
ATOM 829 N N . ALA A 1 103 ? -4.950 9.900 12.649 1.00 90.31 103 ALA A N 1
ATOM 830 C CA . ALA A 1 103 ? -4.101 10.098 11.477 1.00 90.31 103 ALA A CA 1
ATOM 831 C C . ALA A 1 103 ? -2.603 9.914 11.793 1.00 90.31 103 ALA A C 1
ATOM 833 O O . ALA A 1 103 ? -1.884 9.267 11.037 1.00 90.31 103 ALA A O 1
ATOM 834 N N . LYS A 1 104 ? -2.117 10.415 12.933 1.00 91.94 104 LYS A N 1
ATOM 835 C CA . LYS A 1 104 ? -0.693 10.345 13.295 1.00 91.94 104 LYS A CA 1
ATOM 836 C C . LYS A 1 104 ? -0.259 8.916 13.623 1.00 91.94 104 LYS A C 1
ATOM 838 O O . LYS A 1 104 ? 0.845 8.484 13.277 1.00 91.94 104 LYS A O 1
ATOM 843 N N . GLU A 1 105 ? -1.114 8.170 14.307 1.00 92.19 105 GLU A N 1
ATOM 844 C CA . GLU A 1 105 ? -0.885 6.762 14.607 1.00 92.19 105 GLU A CA 1
ATOM 845 C C . GLU A 1 105 ? -0.941 5.904 13.338 1.00 92.19 105 GLU A C 1
ATOM 847 O O . GLU A 1 105 ? -0.075 5.046 13.145 1.00 92.19 105 GLU A O 1
ATOM 852 N N . LEU A 1 106 ? -1.872 6.191 12.424 1.00 93.88 106 LEU A N 1
ATOM 853 C CA . LEU A 1 106 ? -1.942 5.538 11.117 1.00 93.88 106 LEU A CA 1
ATOM 854 C C . LEU A 1 106 ? -0.684 5.798 10.277 1.00 93.88 106 LEU A C 1
ATOM 856 O O . LEU A 1 106 ? -0.112 4.864 9.712 1.00 93.88 106 LEU A O 1
ATOM 860 N N . GLU A 1 107 ? -0.212 7.043 10.241 1.00 92.31 107 GLU A N 1
ATOM 861 C CA . GLU A 1 107 ? 1.032 7.436 9.573 1.00 92.31 107 GLU A CA 1
ATOM 862 C C . GLU A 1 107 ? 2.226 6.665 10.141 1.00 92.31 107 GLU A C 1
ATOM 864 O O . GLU A 1 107 ? 3.021 6.075 9.403 1.00 92.31 107 GLU A O 1
ATOM 869 N N . THR A 1 108 ? 2.333 6.623 11.471 1.00 90.94 108 THR A N 1
ATOM 870 C CA . THR A 1 108 ? 3.400 5.899 12.168 1.00 90.94 108 THR A CA 1
ATOM 871 C C . THR A 1 108 ? 3.376 4.414 11.814 1.00 90.94 108 THR A C 1
ATOM 873 O O . THR A 1 108 ? 4.430 3.823 11.560 1.00 90.94 108 THR A O 1
ATOM 876 N N . LEU A 1 109 ? 2.189 3.807 11.770 1.00 93.25 109 LEU A N 1
ATOM 877 C CA . LEU A 1 109 ? 2.022 2.403 11.423 1.00 93.25 109 LEU A CA 1
ATOM 878 C C . LEU A 1 109 ? 2.450 2.118 9.978 1.00 93.25 109 LEU A C 1
ATOM 880 O O . LEU A 1 109 ? 3.285 1.238 9.759 1.00 93.25 109 LEU A O 1
ATOM 884 N N . ILE A 1 110 ? 1.934 2.878 9.005 1.00 91.44 110 ILE A N 1
ATOM 885 C CA . ILE A 1 110 ? 2.277 2.722 7.582 1.00 91.44 110 ILE A CA 1
ATOM 886 C C . ILE A 1 110 ? 3.788 2.870 7.385 1.00 91.44 110 ILE A C 1
ATOM 888 O O . ILE A 1 110 ? 4.424 1.999 6.791 1.00 91.44 110 ILE A O 1
ATOM 892 N N . ASN A 1 111 ? 4.388 3.919 7.950 1.00 87.00 111 ASN A N 1
ATOM 893 C CA . ASN A 1 111 ? 5.825 4.160 7.844 1.00 87.00 111 ASN A CA 1
ATOM 894 C C . ASN A 1 111 ? 6.655 3.040 8.473 1.00 87.00 111 ASN A C 1
ATOM 896 O O . ASN A 1 111 ? 7.688 2.659 7.922 1.00 87.00 111 ASN A O 1
ATOM 900 N N . SER A 1 112 ? 6.205 2.489 9.602 1.00 86.12 112 SER A N 1
ATOM 901 C CA . SER A 1 112 ? 6.878 1.361 10.248 1.00 86.12 112 SER A CA 1
ATOM 902 C C . SER A 1 112 ? 6.866 0.137 9.338 1.00 86.12 112 SER A C 1
ATOM 904 O O . SER A 1 112 ? 7.928 -0.413 9.054 1.00 86.12 112 SER A O 1
ATOM 906 N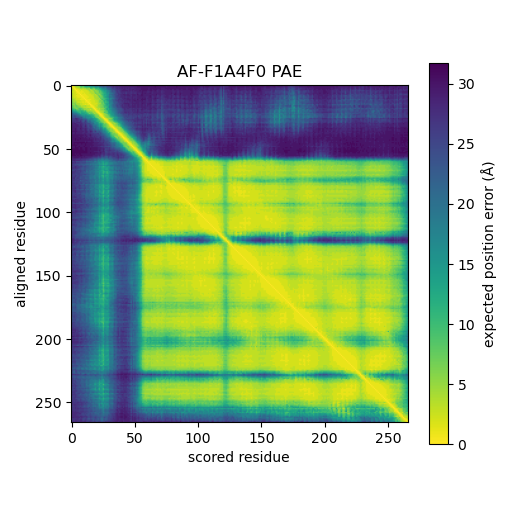 N . ILE A 1 113 ? 5.694 -0.235 8.809 1.00 88.44 113 ILE A N 1
ATOM 907 C CA . ILE A 1 113 ? 5.540 -1.372 7.891 1.00 88.44 113 ILE A CA 1
ATOM 908 C C . ILE A 1 113 ? 6.440 -1.200 6.665 1.00 88.44 113 ILE A C 1
ATOM 910 O O . ILE A 1 113 ? 7.205 -2.106 6.334 1.00 88.44 113 ILE A O 1
ATOM 914 N N . LEU A 1 114 ? 6.394 -0.027 6.025 1.00 84.44 114 LEU A N 1
ATOM 915 C CA . LEU A 1 114 ? 7.199 0.256 4.839 1.00 84.44 114 LEU A CA 1
ATOM 916 C C . LEU A 1 114 ? 8.698 0.178 5.141 1.00 84.44 114 LEU A C 1
ATOM 918 O O . LEU A 1 114 ? 9.461 -0.435 4.391 1.00 84.44 114 LEU A O 1
ATOM 922 N N . LYS A 1 115 ? 9.122 0.753 6.270 1.00 81.31 115 LYS A N 1
ATOM 923 C CA . LYS A 1 115 ? 10.519 0.731 6.699 1.00 81.31 115 LYS A CA 1
ATOM 924 C C . LYS A 1 115 ? 11.024 -0.692 6.898 1.00 81.31 115 LYS A C 1
ATOM 926 O O . LYS A 1 115 ? 12.100 -1.008 6.410 1.00 81.31 115 LYS A O 1
ATOM 931 N N . ILE A 1 116 ? 10.273 -1.540 7.592 1.00 78.94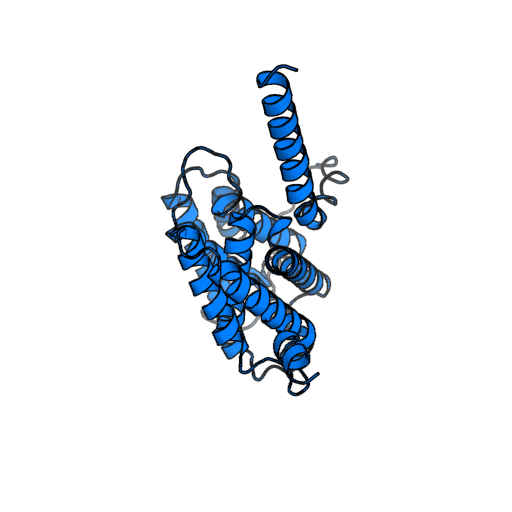 116 ILE A N 1
ATOM 932 C CA . ILE A 1 116 ? 10.701 -2.911 7.902 1.00 78.94 116 ILE A CA 1
ATOM 933 C C . ILE A 1 116 ? 10.714 -3.755 6.643 1.00 78.94 116 ILE A C 1
ATOM 935 O O . ILE A 1 116 ? 11.735 -4.347 6.313 1.00 78.94 116 ILE A O 1
ATOM 939 N N . ALA A 1 117 ? 9.584 -3.798 5.939 1.00 71.88 117 ALA A N 1
ATOM 940 C CA . ALA A 1 117 ? 9.390 -4.731 4.846 1.00 71.88 117 ALA A CA 1
ATOM 941 C C . ALA A 1 117 ? 10.292 -4.417 3.653 1.00 71.88 117 ALA A C 1
ATOM 943 O O . ALA A 1 117 ? 10.694 -5.330 2.933 1.00 71.88 117 ALA A O 1
ATOM 944 N N . PHE A 1 118 ? 10.632 -3.140 3.457 1.00 70.69 118 PHE A N 1
ATOM 945 C CA . PHE A 1 118 ? 11.210 -2.699 2.194 1.00 70.69 118 PHE A CA 1
ATOM 946 C C . PHE A 1 118 ? 12.472 -1.844 2.313 1.00 70.69 118 PHE A C 1
ATOM 948 O O . PHE A 1 118 ? 13.295 -1.886 1.401 1.00 70.69 118 PHE A O 1
ATOM 955 N N . PHE A 1 119 ? 12.665 -1.119 3.421 1.00 65.88 119 PHE A N 1
ATOM 956 C CA . PHE A 1 119 ? 13.794 -0.187 3.592 1.00 65.88 119 PHE A CA 1
ATOM 957 C C . PHE A 1 119 ? 14.765 -0.569 4.713 1.00 65.88 119 PHE A C 1
ATOM 959 O O . PHE A 1 119 ? 15.676 0.199 5.031 1.00 65.88 119 PHE A O 1
ATOM 966 N N . SER A 1 120 ? 14.597 -1.741 5.328 1.00 60.91 120 SER A N 1
ATOM 967 C CA . SER A 1 120 ? 15.508 -2.201 6.367 1.00 60.91 120 SER A CA 1
ATOM 968 C C . SER A 1 120 ? 16.866 -2.535 5.748 1.00 60.91 120 SER A C 1
ATOM 970 O O . SER A 1 120 ? 17.000 -3.468 4.958 1.00 60.91 120 SER A O 1
ATOM 972 N N . LEU A 1 121 ? 17.879 -1.749 6.121 1.00 47.22 121 LEU A N 1
ATOM 973 C CA . LEU A 1 121 ? 19.295 -1.964 5.798 1.00 47.22 121 LEU A CA 1
ATOM 974 C C . LEU A 1 121 ? 19.940 -3.058 6.672 1.00 47.22 121 LEU A C 1
ATOM 976 O O . LEU A 1 121 ? 21.106 -3.394 6.465 1.00 47.22 121 LEU A O 1
ATOM 980 N N . ALA A 1 122 ? 19.227 -3.588 7.674 1.00 45.28 122 ALA A N 1
ATOM 981 C CA . ALA A 1 122 ? 19.773 -4.586 8.585 1.00 45.28 122 ALA A CA 1
ATOM 982 C C . ALA A 1 122 ? 19.852 -5.958 7.895 1.00 45.28 122 ALA A C 1
ATOM 984 O O . ALA A 1 122 ? 18.855 -6.489 7.423 1.00 45.28 122 ALA A O 1
ATOM 985 N N . SER A 1 123 ? 21.070 -6.495 7.873 1.00 36.12 123 SER A N 1
ATOM 986 C CA . SER A 1 123 ? 21.641 -7.725 7.292 1.00 36.12 123 SER A CA 1
ATOM 987 C C . SER A 1 123 ? 20.844 -9.045 7.245 1.00 36.12 123 SER A C 1
ATOM 989 O O . SER A 1 123 ? 21.405 -10.036 6.785 1.00 36.12 123 SER A O 1
ATOM 991 N N . ASN A 1 124 ? 19.579 -9.102 7.659 1.00 52.31 124 ASN A N 1
ATOM 992 C CA . ASN A 1 124 ? 18.705 -10.251 7.434 1.00 52.31 124 ASN A CA 1
ATOM 993 C C . ASN A 1 124 ? 17.654 -9.843 6.403 1.00 52.31 124 ASN A C 1
ATOM 995 O O . ASN A 1 124 ? 16.787 -9.020 6.688 1.00 52.31 124 ASN A O 1
ATOM 999 N N . SER A 1 125 ? 17.738 -10.392 5.190 1.00 65.25 125 SER A N 1
ATOM 1000 C CA . SER A 1 125 ? 16.727 -10.155 4.160 1.00 65.25 125 SER A CA 1
ATOM 1001 C C . SER A 1 125 ? 15.341 -10.485 4.717 1.00 65.25 125 SER A C 1
ATOM 1003 O O . SER A 1 125 ? 15.057 -11.638 5.059 1.00 65.25 125 SER A O 1
ATOM 1005 N N . VAL A 1 126 ? 14.477 -9.479 4.810 1.00 72.38 126 VAL A N 1
ATOM 1006 C CA . VAL A 1 126 ? 13.063 -9.686 5.110 1.00 72.38 126 VAL A CA 1
ATOM 1007 C C . VAL A 1 126 ? 12.475 -10.593 4.028 1.00 72.38 126 VAL A C 1
ATOM 1009 O O . VAL A 1 126 ? 12.698 -10.364 2.830 1.00 72.38 126 VAL A O 1
ATOM 1012 N N . SER A 1 127 ? 11.789 -11.660 4.447 1.00 81.88 127 SER A N 1
ATOM 1013 C CA . SER A 1 127 ? 11.293 -12.687 3.526 1.00 81.88 127 SER A CA 1
ATOM 1014 C C . SER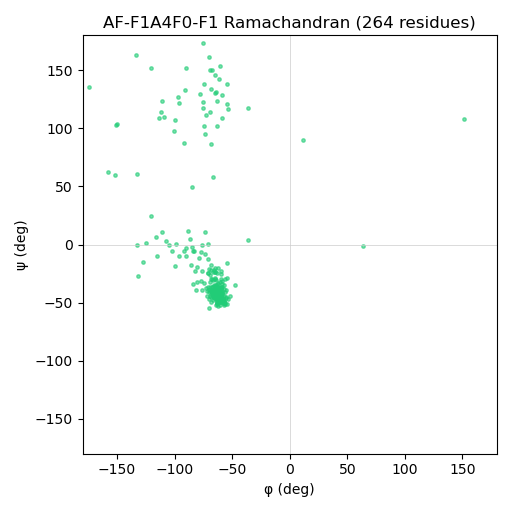 A 1 127 ? 10.310 -12.103 2.509 1.00 81.88 127 SER A C 1
ATOM 1016 O O . SER A 1 127 ? 9.631 -11.107 2.778 1.00 81.88 127 SER A O 1
ATOM 1018 N N . ASP A 1 128 ? 10.208 -12.737 1.339 1.00 80.19 128 ASP A N 1
ATOM 1019 C CA . ASP A 1 128 ? 9.224 -12.342 0.323 1.00 80.19 128 ASP A CA 1
ATOM 1020 C C . ASP A 1 128 ? 7.789 -12.435 0.869 1.00 80.19 128 ASP A C 1
ATOM 1022 O O . ASP A 1 128 ? 6.944 -11.610 0.530 1.00 80.19 128 ASP A O 1
ATOM 1026 N N . GLU A 1 129 ? 7.527 -13.370 1.794 1.00 87.00 129 GLU A N 1
ATOM 1027 C CA . GLU A 1 129 ? 6.236 -13.478 2.483 1.00 87.00 129 GLU A CA 1
ATOM 1028 C C . GLU A 1 129 ? 5.922 -12.218 3.301 1.00 87.00 129 GLU A C 1
ATOM 1030 O O . GLU A 1 129 ? 4.811 -11.694 3.208 1.00 87.00 129 GLU A O 1
ATOM 1035 N N . ILE A 1 130 ? 6.877 -11.700 4.079 1.00 87.88 130 ILE A N 1
ATOM 1036 C CA . ILE A 1 130 ? 6.668 -10.463 4.843 1.00 87.88 130 ILE A CA 1
ATOM 1037 C C . ILE A 1 130 ? 6.421 -9.302 3.886 1.00 87.88 130 ILE A C 1
ATOM 1039 O O . ILE A 1 130 ? 5.469 -8.556 4.083 1.00 87.88 130 ILE A O 1
ATOM 1043 N N . ARG A 1 131 ? 7.212 -9.187 2.814 1.00 84.06 131 ARG A N 1
ATOM 1044 C CA . ARG A 1 131 ? 7.034 -8.149 1.790 1.00 84.06 131 ARG A CA 1
ATOM 1045 C C . ARG A 1 131 ? 5.637 -8.183 1.170 1.00 84.06 131 ARG A C 1
ATOM 1047 O O . ARG A 1 131 ? 4.961 -7.153 1.135 1.00 84.06 131 ARG A O 1
ATOM 1054 N N . ALA A 1 132 ? 5.170 -9.360 0.762 1.00 85.25 132 ALA A N 1
ATOM 1055 C CA . ALA A 1 132 ? 3.833 -9.537 0.209 1.00 85.25 132 ALA A CA 1
ATOM 1056 C C . ALA A 1 132 ? 2.746 -9.136 1.223 1.00 85.25 132 ALA A C 1
ATOM 1058 O O . ALA A 1 132 ? 1.923 -8.267 0.931 1.00 85.25 132 ALA A O 1
ATOM 1059 N N . ASN A 1 133 ? 2.790 -9.680 2.445 1.00 90.81 133 ASN A N 1
ATOM 1060 C CA . ASN A 1 133 ? 1.795 -9.382 3.483 1.00 90.81 133 ASN A CA 1
ATOM 1061 C C . ASN A 1 133 ? 1.821 -7.904 3.916 1.00 90.81 133 ASN A C 1
ATOM 1063 O O . ASN A 1 133 ? 0.773 -7.323 4.178 1.00 90.81 133 ASN A O 1
ATOM 1067 N N . SER A 1 134 ? 2.991 -7.266 3.956 1.00 90.12 134 SER A N 1
ATOM 1068 C CA . SER A 1 134 ? 3.124 -5.838 4.254 1.00 90.12 134 SER A CA 1
ATOM 1069 C C . SER A 1 134 ? 2.523 -4.956 3.167 1.00 90.12 134 SER A C 1
ATOM 1071 O O . SER A 1 134 ? 1.803 -4.014 3.490 1.00 90.12 134 SER A O 1
ATOM 1073 N N . SER A 1 135 ? 2.778 -5.257 1.888 1.00 89.12 135 SER A N 1
ATOM 1074 C CA . SER A 1 135 ? 2.174 -4.503 0.781 1.00 89.12 135 SER A CA 1
ATOM 1075 C C . SER A 1 135 ? 0.648 -4.632 0.773 1.00 89.12 135 SER A C 1
ATOM 1077 O O . SER A 1 135 ? -0.052 -3.636 0.580 1.00 89.12 135 SER A O 1
ATOM 1079 N N . LEU A 1 136 ? 0.131 -5.829 1.072 1.00 91.75 136 LEU A N 1
ATOM 1080 C CA . LEU A 1 136 ? -1.298 -6.078 1.227 1.00 91.75 136 LEU A CA 1
ATOM 1081 C C . LEU A 1 136 ? -1.879 -5.281 2.401 1.00 91.75 136 LEU A C 1
ATOM 1083 O O . LEU A 1 136 ? -2.859 -4.565 2.213 1.00 91.75 136 LEU A O 1
ATOM 1087 N N . LEU A 1 137 ? -1.247 -5.338 3.579 1.00 93.81 137 LEU A N 1
ATOM 1088 C CA . LEU A 1 137 ? -1.700 -4.613 4.768 1.00 93.81 137 LEU A CA 1
ATOM 1089 C C . LEU A 1 137 ? -1.740 -3.097 4.531 1.00 93.81 137 LEU A C 1
ATOM 1091 O O . LEU A 1 137 ? -2.742 -2.462 4.842 1.00 93.81 137 LEU A O 1
ATOM 1095 N N . VAL A 1 138 ? -0.691 -2.511 3.943 1.00 93.06 138 VAL A N 1
ATOM 1096 C CA . VAL A 1 138 ? -0.666 -1.071 3.620 1.00 93.06 138 VAL A CA 1
ATOM 1097 C C . VAL A 1 138 ? -1.783 -0.712 2.640 1.00 93.06 138 VAL A C 1
ATOM 1099 O O . VAL A 1 138 ? -2.495 0.267 2.849 1.00 93.06 138 VAL A O 1
ATOM 1102 N N . SER A 1 139 ? -1.995 -1.528 1.609 1.00 92.12 139 SER A N 1
ATOM 1103 C CA . SER A 1 139 ? -3.071 -1.303 0.635 1.00 92.12 139 SER A CA 1
ATOM 1104 C C . SER A 1 139 ? -4.452 -1.372 1.281 1.00 92.12 139 SER A C 1
ATOM 1106 O O . SER A 1 139 ? -5.300 -0.516 1.026 1.00 92.12 139 SER A O 1
ATOM 1108 N N . ASN A 1 140 ? -4.659 -2.352 2.163 1.00 92.50 140 ASN A N 1
ATOM 1109 C CA . ASN A 1 140 ? -5.891 -2.505 2.923 1.00 92.50 140 ASN A CA 1
ATOM 1110 C C . ASN A 1 140 ? -6.107 -1.321 3.875 1.00 92.50 140 ASN A C 1
ATOM 1112 O O . ASN A 1 140 ? -7.232 -0.839 3.980 1.00 92.50 140 ASN A O 1
ATOM 1116 N N . LEU A 1 141 ? -5.055 -0.830 4.545 1.00 93.94 141 LEU A N 1
ATOM 1117 C CA . LEU A 1 141 ? -5.134 0.335 5.435 1.00 93.94 141 LEU A CA 1
ATOM 1118 C C . LEU A 1 141 ? -5.589 1.569 4.660 1.00 93.94 141 LEU A C 1
ATOM 1120 O O . LEU A 1 141 ? -6.499 2.268 5.099 1.00 93.94 141 LEU A O 1
ATOM 1124 N N . ILE A 1 142 ? -5.004 1.794 3.482 1.00 91.75 142 ILE A N 1
ATOM 1125 C CA . ILE A 1 142 ? -5.366 2.911 2.613 1.00 91.75 142 ILE A CA 1
ATOM 1126 C C . ILE A 1 142 ? -6.822 2.797 2.167 1.00 91.75 142 ILE A C 1
ATOM 1128 O O . ILE A 1 142 ? -7.597 3.736 2.334 1.00 91.75 142 ILE A O 1
ATOM 1132 N N . ILE A 1 143 ? -7.224 1.655 1.610 1.00 89.69 143 ILE A N 1
ATOM 1133 C CA . ILE A 1 143 ? -8.549 1.553 1.001 1.00 89.69 143 ILE A CA 1
ATOM 1134 C C . ILE A 1 143 ? -9.663 1.542 2.050 1.00 89.69 143 ILE A C 1
ATOM 1136 O O . ILE A 1 143 ? -10.638 2.284 1.930 1.00 89.69 143 ILE A O 1
ATOM 1140 N N . LYS A 1 144 ? -9.498 0.774 3.131 1.00 91.19 144 LYS A N 1
ATOM 1141 C CA . LYS A 1 144 ? -10.469 0.736 4.227 1.00 91.19 144 LYS A CA 1
ATOM 1142 C C . LYS A 1 144 ? -10.493 2.063 4.966 1.00 91.19 144 LYS A C 1
ATOM 1144 O O . LYS A 1 144 ? -11.578 2.545 5.266 1.00 91.19 144 LYS A O 1
ATOM 1149 N N . GLY A 1 145 ? -9.331 2.673 5.198 1.00 91.38 145 GLY A N 1
ATOM 1150 C CA . GLY A 1 145 ? -9.211 4.015 5.757 1.00 91.38 145 GLY A CA 1
ATOM 1151 C C . GLY A 1 145 ? -9.984 5.042 4.944 1.00 91.38 145 GLY A C 1
ATOM 1152 O O . GLY A 1 145 ? -10.780 5.795 5.491 1.00 91.38 145 GLY A O 1
ATOM 1153 N N . TRP A 1 146 ? -9.853 5.022 3.625 1.00 88.62 146 TRP A N 1
ATOM 1154 C CA . TRP A 1 146 ? -10.539 5.993 2.786 1.00 88.62 146 TRP A CA 1
ATOM 1155 C C . TRP A 1 146 ? -12.056 5.801 2.721 1.00 88.62 146 TRP A C 1
ATOM 1157 O O . TRP A 1 146 ? -12.847 6.749 2.816 1.00 88.62 146 TRP A O 1
ATOM 1167 N N . PHE A 1 147 ? -12.491 4.557 2.513 1.00 87.88 147 PHE A N 1
ATOM 1168 C CA . PHE A 1 147 ? -13.909 4.250 2.354 1.00 87.88 147 PHE A CA 1
ATOM 1169 C C . PHE A 1 147 ? -14.662 4.192 3.684 1.00 87.88 147 PHE A C 1
ATOM 1171 O O . PHE A 1 147 ? -15.894 4.221 3.671 1.00 87.88 147 PHE A O 1
ATOM 1178 N N . ASN A 1 148 ? -13.965 4.185 4.822 1.00 89.06 148 ASN A N 1
ATOM 1179 C CA . ASN A 1 148 ? -14.595 4.263 6.130 1.00 89.06 148 ASN A CA 1
ATOM 1180 C C . ASN A 1 148 ? -15.333 5.612 6.297 1.00 89.06 148 ASN A C 1
ATOM 1182 O O . ASN A 1 148 ? -14.731 6.676 6.134 1.00 89.06 148 ASN A O 1
ATOM 1186 N N . PRO A 1 149 ? -16.645 5.609 6.599 1.00 86.19 149 PRO A N 1
ATOM 1187 C CA . PRO A 1 149 ? -17.399 6.839 6.845 1.00 86.19 149 PRO A CA 1
ATOM 1188 C C . PRO A 1 149 ? -16.946 7.601 8.098 1.00 86.19 149 PRO A C 1
ATOM 1190 O O . PRO A 1 149 ? -17.222 8.791 8.189 1.00 86.19 149 PRO A O 1
ATOM 1193 N N . ASN A 1 150 ? -16.258 6.939 9.032 1.00 89.38 150 ASN A N 1
ATOM 1194 C CA . ASN A 1 150 ? -15.801 7.536 10.289 1.00 89.38 150 ASN A CA 1
ATOM 1195 C C . ASN A 1 150 ? -14.403 8.164 10.197 1.00 89.38 150 ASN A C 1
ATOM 1197 O O . ASN A 1 150 ? -13.921 8.709 11.188 1.00 89.38 150 ASN A O 1
ATOM 1201 N N . SER A 1 151 ? -13.732 8.062 9.049 1.00 89.94 151 SER A N 1
ATOM 1202 C CA . SER A 1 151 ? -12.394 8.626 8.880 1.00 89.94 151 SER A CA 1
ATOM 1203 C C . SER A 1 151 ? -12.431 10.148 8.889 1.00 89.94 151 SER A C 1
ATOM 1205 O O . SER A 1 151 ? -13.251 10.759 8.201 1.00 89.94 151 SER A O 1
ATOM 1207 N N . SER A 1 152 ? -11.518 10.752 9.650 1.00 91.19 152 SER A N 1
ATOM 1208 C CA . SER A 1 152 ? -11.359 12.205 9.693 1.00 91.19 152 SER A CA 1
ATOM 1209 C C . SER A 1 152 ? -10.770 12.746 8.386 1.00 91.19 152 SER A C 1
ATOM 1211 O O . SER A 1 152 ? -10.139 12.008 7.627 1.00 91.19 152 SER A O 1
ATOM 1213 N N . GLU A 1 153 ? -10.926 14.046 8.135 1.00 90.38 153 GLU A N 1
ATOM 1214 C CA . GLU A 1 153 ? -10.338 14.707 6.962 1.00 90.38 153 GLU A CA 1
ATOM 1215 C C . GLU A 1 153 ? -8.805 14.586 6.950 1.00 90.38 153 GLU A C 1
ATOM 1217 O O . GLU A 1 153 ? -8.213 14.304 5.909 1.00 90.38 153 GLU A O 1
ATOM 1222 N N . GLU A 1 154 ? -8.159 14.691 8.115 1.00 92.69 154 GLU A N 1
ATOM 1223 C CA . GLU A 1 154 ? -6.710 14.506 8.261 1.00 92.69 154 GLU A CA 1
ATOM 1224 C C . GLU A 1 154 ? -6.279 13.087 7.887 1.00 92.69 154 GLU A C 1
ATOM 1226 O O . GLU A 1 154 ? -5.244 12.897 7.251 1.00 92.69 154 GLU A O 1
ATOM 1231 N N . THR A 1 155 ? -7.090 12.091 8.253 1.00 91.94 155 THR A N 1
ATOM 1232 C CA . THR A 1 155 ? -6.838 10.690 7.907 1.00 91.94 155 THR A CA 1
ATOM 1233 C C . THR A 1 155 ? -6.927 10.494 6.398 1.00 91.94 155 THR A C 1
ATOM 1235 O O . THR A 1 155 ? -6.035 9.894 5.807 1.00 91.94 155 THR A O 1
ATOM 1238 N N . ILE A 1 156 ? -7.963 11.035 5.748 1.00 90.56 156 ILE A N 1
ATOM 1239 C CA . ILE A 1 156 ? -8.106 10.957 4.286 1.00 90.56 156 ILE A CA 1
ATOM 1240 C C . ILE A 1 156 ? -6.919 11.626 3.587 1.00 90.56 156 ILE A C 1
ATOM 1242 O O . ILE A 1 156 ? -6.302 11.016 2.715 1.00 90.56 156 ILE A O 1
ATOM 1246 N N . LYS A 1 157 ? -6.537 12.830 4.022 1.00 89.44 157 LYS A N 1
ATOM 1247 C CA . LYS A 1 157 ? -5.408 13.571 3.453 1.00 89.44 157 LYS A CA 1
ATOM 1248 C C . LYS A 1 157 ? -4.078 12.819 3.584 1.00 89.44 157 LYS A C 1
ATOM 1250 O O . LYS A 1 157 ? -3.302 12.759 2.636 1.00 89.44 157 LYS A O 1
ATOM 1255 N N . LEU A 1 158 ? -3.817 12.190 4.729 1.00 92.38 158 LEU A N 1
ATOM 1256 C CA . LEU A 1 158 ? -2.635 11.342 4.906 1.00 92.38 158 LEU A CA 1
ATOM 1257 C C . LEU A 1 158 ? -2.608 10.179 3.900 1.00 92.38 158 LEU A C 1
ATOM 1259 O O . LEU A 1 158 ? -1.561 9.842 3.340 1.00 92.38 158 LEU A O 1
ATOM 1263 N N . LEU A 1 159 ? -3.756 9.536 3.681 1.00 90.69 159 LEU A N 1
ATOM 1264 C CA . LEU A 1 159 ? -3.872 8.421 2.743 1.00 90.69 159 LEU A CA 1
ATOM 1265 C C . LEU A 1 159 ? -3.669 8.886 1.291 1.00 90.69 159 LEU A C 1
ATOM 1267 O O . LEU A 1 159 ? -3.020 8.181 0.516 1.00 90.69 159 LEU A O 1
ATOM 1271 N N . GLU A 1 160 ? -4.145 10.087 0.941 1.00 86.56 160 GLU A N 1
ATOM 1272 C CA . GLU A 1 160 ? -3.851 10.761 -0.335 1.00 86.56 160 GLU A CA 1
ATOM 1273 C C . GLU A 1 160 ? -2.356 10.957 -0.548 1.00 86.56 160 GLU A C 1
ATOM 1275 O O . GLU A 1 160 ? -1.811 10.565 -1.583 1.00 86.56 160 GLU A O 1
ATOM 1280 N N . GLU A 1 161 ? -1.685 11.540 0.441 1.00 87.12 161 GLU A N 1
ATOM 1281 C CA . GLU A 1 161 ? -0.251 11.815 0.396 1.00 87.12 161 GLU A CA 1
ATOM 1282 C C . GLU A 1 161 ? 0.561 10.516 0.293 1.00 87.12 161 GLU A C 1
ATOM 1284 O O . GLU A 1 161 ? 1.508 10.427 -0.495 1.00 87.12 161 GLU A O 1
ATOM 1289 N N . THR A 1 162 ? 0.136 9.469 1.006 1.00 87.81 162 THR A N 1
ATOM 1290 C CA . THR A 1 162 ? 0.740 8.131 0.935 1.00 87.81 162 THR A CA 1
ATOM 1291 C C . THR A 1 162 ? 0.626 7.546 -0.475 1.00 87.81 162 THR A C 1
ATOM 1293 O O . THR A 1 162 ? 1.622 7.089 -1.042 1.00 87.81 162 THR A O 1
ATOM 1296 N N . LEU A 1 163 ? -0.562 7.589 -1.086 1.00 86.69 163 LEU A N 1
ATOM 1297 C CA . LEU A 1 163 ? -0.766 7.108 -2.455 1.00 86.69 163 LEU A CA 1
ATOM 1298 C C . LEU A 1 163 ? 0.008 7.935 -3.486 1.00 86.69 163 LEU A C 1
ATOM 1300 O O . LEU A 1 163 ? 0.584 7.368 -4.416 1.00 86.69 163 LEU A O 1
ATOM 1304 N N . ALA A 1 164 ? 0.060 9.257 -3.326 1.00 85.69 164 ALA A N 1
ATOM 1305 C CA . ALA A 1 164 ? 0.833 10.136 -4.199 1.00 85.69 164 ALA A CA 1
ATOM 1306 C C . ALA A 1 164 ? 2.335 9.812 -4.142 1.00 85.69 164 ALA A C 1
ATOM 1308 O O . ALA A 1 164 ? 3.009 9.797 -5.175 1.00 85.69 164 ALA A O 1
ATOM 1309 N N . CYS A 1 165 ? 2.853 9.493 -2.952 1.00 84.88 165 CYS A N 1
ATOM 1310 C CA . CYS A 1 165 ? 4.227 9.040 -2.766 1.00 84.88 165 CYS A CA 1
ATOM 1311 C C . CYS A 1 165 ? 4.499 7.737 -3.537 1.00 84.88 165 CYS A C 1
ATOM 1313 O O . CYS A 1 165 ? 5.436 7.684 -4.336 1.00 84.88 165 CYS A O 1
ATOM 1315 N N . MET A 1 166 ? 3.633 6.728 -3.394 1.00 88.75 166 MET A N 1
ATOM 1316 C CA . MET A 1 166 ? 3.763 5.467 -4.139 1.00 88.75 166 MET A CA 1
ATOM 1317 C C . MET A 1 166 ? 3.659 5.687 -5.651 1.00 88.75 166 MET A C 1
ATOM 1319 O O . MET A 1 166 ? 4.411 5.102 -6.431 1.00 88.75 166 MET A O 1
ATOM 1323 N N . TYR A 1 167 ? 2.760 6.567 -6.092 1.00 89.00 167 TYR A N 1
ATOM 1324 C CA . TYR A 1 167 ? 2.618 6.915 -7.504 1.00 89.00 167 TYR A CA 1
ATOM 1325 C C . TYR A 1 167 ? 3.910 7.521 -8.081 1.00 89.00 167 TYR A C 1
ATOM 1327 O O . TYR A 1 167 ? 4.287 7.220 -9.219 1.00 89.00 167 TYR A O 1
ATOM 1335 N N . ASN A 1 168 ? 4.632 8.336 -7.308 1.00 87.06 168 ASN A N 1
ATOM 1336 C CA . ASN A 1 168 ? 5.911 8.902 -7.743 1.00 87.06 168 ASN A CA 1
ATOM 1337 C C . ASN A 1 168 ? 6.969 7.822 -8.012 1.00 87.06 168 ASN A C 1
ATOM 1339 O O . ASN A 1 168 ? 7.745 7.967 -8.958 1.00 87.06 168 ASN A O 1
ATOM 1343 N N . CYS A 1 169 ? 6.961 6.723 -7.251 1.00 86.62 169 CYS A N 1
ATOM 1344 C CA . CYS A 1 169 ? 7.860 5.591 -7.478 1.00 86.62 169 CYS A CA 1
ATOM 1345 C C . CYS A 1 169 ? 7.585 4.875 -8.811 1.00 86.62 169 CYS A C 1
ATOM 1347 O O . CYS A 1 169 ? 8.524 4.442 -9.469 1.00 86.62 169 CYS A O 1
ATOM 1349 N N . ILE A 1 170 ? 6.321 4.791 -9.247 1.00 89.56 170 ILE A N 1
ATOM 1350 C CA . ILE A 1 170 ? 5.960 4.168 -10.535 1.00 89.56 170 ILE A CA 1
ATOM 1351 C C . ILE A 1 170 ? 6.160 5.129 -11.709 1.00 89.56 170 ILE A C 1
ATOM 1353 O O . ILE A 1 170 ? 6.605 4.714 -12.774 1.00 89.56 170 ILE A O 1
ATOM 1357 N N . SER A 1 171 ? 5.830 6.411 -11.540 1.00 88.94 171 SER A N 1
ATOM 1358 C CA . SER A 1 171 ? 5.907 7.407 -12.621 1.00 88.94 171 SER A CA 1
ATOM 1359 C C . SER A 1 171 ? 7.330 7.876 -12.924 1.00 88.94 171 SER A C 1
ATOM 1361 O O . SER A 1 171 ? 7.601 8.362 -14.021 1.00 88.94 171 SER A O 1
ATOM 1363 N N . ASN A 1 172 ? 8.254 7.745 -11.969 1.00 86.12 172 ASN A N 1
ATOM 1364 C CA . ASN A 1 172 ? 9.656 8.124 -12.128 1.00 86.12 172 ASN A CA 1
ATOM 1365 C C . ASN A 1 172 ? 10.600 7.012 -11.623 1.00 86.12 172 ASN A C 1
ATOM 1367 O O . ASN A 1 172 ? 11.416 7.269 -10.738 1.00 86.12 172 ASN A O 1
ATOM 1371 N N . PRO A 1 173 ? 10.551 5.796 -12.198 1.00 81.81 173 PRO A N 1
ATOM 1372 C CA . PRO A 1 173 ? 11.276 4.633 -11.678 1.00 81.81 173 PRO A CA 1
ATOM 1373 C C . PRO A 1 173 ? 12.804 4.788 -11.778 1.00 81.81 173 PRO A C 1
ATOM 1375 O O . PRO A 1 173 ? 13.542 4.164 -11.030 1.00 81.81 173 PRO A O 1
ATOM 1378 N N . GLU A 1 174 ? 13.296 5.659 -12.669 1.00 82.12 174 GLU A N 1
ATOM 1379 C CA . GLU A 1 174 ? 14.724 6.018 -12.780 1.00 82.12 174 GLU A CA 1
ATOM 1380 C C . GLU A 1 174 ? 15.231 6.813 -11.569 1.00 82.12 174 GLU A C 1
ATOM 1382 O O . GLU A 1 174 ? 16.437 6.928 -11.367 1.00 82.12 174 GLU A O 1
ATOM 1387 N N . LYS A 1 175 ? 14.311 7.461 -10.836 1.00 79.38 175 LYS A N 1
ATOM 1388 C CA . LYS A 1 175 ? 14.626 8.419 -9.770 1.00 79.38 175 LYS A CA 1
ATOM 1389 C C . LYS A 1 175 ? 14.569 7.829 -8.367 1.00 79.38 175 LYS A C 1
ATOM 1391 O O . LYS A 1 175 ? 14.774 8.553 -7.395 1.00 79.38 175 LYS A O 1
ATOM 1396 N N . VAL A 1 176 ? 14.250 6.545 -8.269 1.00 76.81 176 VAL A N 1
ATOM 1397 C CA . VAL A 1 176 ? 14.027 5.828 -7.017 1.00 76.81 176 VAL A CA 1
ATOM 1398 C C . VAL A 1 176 ? 14.775 4.501 -7.046 1.00 76.81 176 VAL A C 1
ATOM 1400 O O . VAL A 1 176 ? 15.183 4.017 -8.101 1.00 76.81 176 VAL A O 1
ATOM 1403 N N . GLU A 1 177 ? 14.970 3.895 -5.880 1.00 78.31 177 GLU A N 1
ATOM 1404 C CA . GLU A 1 177 ? 15.544 2.557 -5.809 1.00 78.31 177 GLU A CA 1
ATOM 1405 C C . GLU A 1 177 ? 14.592 1.538 -6.452 1.00 78.31 177 GLU A C 1
ATOM 1407 O O . GLU A 1 177 ? 13.369 1.639 -6.331 1.00 78.31 177 GLU A O 1
ATOM 1412 N N . PHE A 1 178 ? 15.143 0.507 -7.098 1.00 80.81 178 PHE A N 1
ATOM 1413 C CA . PHE A 1 178 ? 14.343 -0.539 -7.746 1.00 80.81 178 PHE A CA 1
ATOM 1414 C C . PHE A 1 178 ? 13.301 -1.138 -6.787 1.00 80.81 178 PHE A C 1
ATOM 1416 O O . PHE A 1 178 ? 12.120 -1.212 -7.122 1.00 80.81 178 PHE A O 1
ATOM 1423 N N . LYS A 1 179 ? 13.711 -1.421 -5.544 1.00 77.62 179 LYS A N 1
ATOM 1424 C CA . LYS A 1 179 ? 12.827 -1.929 -4.487 1.00 77.62 179 LYS A CA 1
ATOM 1425 C C . LYS A 1 179 ? 11.667 -0.986 -4.168 1.00 77.62 179 LYS A C 1
ATOM 1427 O O . LYS A 1 179 ? 10.563 -1.456 -3.937 1.00 77.62 179 LYS A O 1
ATOM 1432 N N . GLN A 1 180 ? 11.868 0.334 -4.191 1.00 79.62 180 GLN A N 1
ATOM 1433 C CA . GLN A 1 180 ? 10.772 1.299 -3.999 1.00 79.62 180 GLN A CA 1
ATOM 1434 C C . GLN A 1 180 ? 9.718 1.169 -5.105 1.00 79.62 180 GLN A C 1
ATOM 1436 O O . GLN A 1 180 ? 8.520 1.238 -4.834 1.00 79.62 180 GLN A O 1
ATOM 1441 N N . THR A 1 181 ? 10.160 0.931 -6.341 1.00 87.12 181 THR A N 1
ATOM 1442 C CA . THR A 1 181 ? 9.259 0.695 -7.477 1.00 87.12 181 THR A CA 1
ATOM 1443 C C . THR A 1 181 ? 8.491 -0.615 -7.306 1.00 87.12 181 THR A C 1
ATOM 1445 O O . THR A 1 181 ? 7.276 -0.628 -7.488 1.00 87.12 181 THR A O 1
ATOM 1448 N N . GLU A 1 182 ? 9.161 -1.699 -6.897 1.00 85.81 182 GLU A N 1
ATOM 1449 C CA . GLU A 1 182 ? 8.505 -2.988 -6.625 1.00 85.81 182 GLU A CA 1
ATOM 1450 C C . GLU A 1 182 ? 7.399 -2.862 -5.576 1.00 85.81 182 GLU A C 1
ATOM 1452 O O . GLU A 1 182 ? 6.292 -3.365 -5.763 1.00 85.81 182 GLU A O 1
ATOM 1457 N N . VAL A 1 183 ? 7.679 -2.133 -4.498 1.00 84.44 183 VAL A N 1
ATOM 1458 C CA . VAL A 1 183 ? 6.724 -1.886 -3.413 1.00 84.44 183 VAL A CA 1
ATOM 1459 C C . VAL A 1 183 ? 5.509 -1.133 -3.895 1.00 84.44 183 VAL A C 1
ATOM 1461 O O . VAL A 1 183 ? 4.384 -1.549 -3.626 1.00 84.44 183 VAL A O 1
ATOM 1464 N N . ALA A 1 184 ? 5.730 -0.033 -4.611 1.00 89.69 184 ALA A N 1
ATOM 1465 C CA . ALA A 1 184 ? 4.638 0.764 -5.129 1.00 89.69 184 ALA A CA 1
ATOM 1466 C C . ALA A 1 184 ? 3.762 -0.061 -6.079 1.00 89.69 184 ALA A C 1
ATOM 1468 O O . ALA A 1 184 ? 2.539 -0.016 -5.972 1.00 89.69 184 ALA A O 1
ATOM 1469 N N . VAL A 1 185 ? 4.370 -0.873 -6.952 1.00 93.19 185 VAL A N 1
ATOM 1470 C CA . VAL A 1 185 ? 3.641 -1.779 -7.850 1.00 93.19 185 VAL A CA 1
ATOM 1471 C C . VAL A 1 185 ? 2.796 -2.784 -7.063 1.00 93.19 185 VAL A C 1
ATOM 1473 O O . VAL A 1 185 ? 1.615 -2.942 -7.370 1.00 93.19 185 VAL A O 1
ATOM 1476 N N . LEU A 1 186 ? 3.346 -3.423 -6.026 1.00 91.06 186 LEU A N 1
ATOM 1477 C CA . LEU A 1 186 ? 2.583 -4.352 -5.184 1.00 91.06 186 LEU A CA 1
ATOM 1478 C C . LEU A 1 186 ? 1.425 -3.654 -4.459 1.00 91.06 186 LEU A C 1
ATOM 1480 O O . LEU A 1 186 ? 0.310 -4.177 -4.439 1.00 91.06 186 LEU A O 1
ATOM 1484 N N . ILE A 1 187 ? 1.658 -2.455 -3.917 1.00 91.19 187 ILE A N 1
ATOM 1485 C CA . ILE A 1 187 ? 0.615 -1.668 -3.251 1.00 91.19 187 ILE A CA 1
ATOM 1486 C C . ILE A 1 187 ? -0.511 -1.328 -4.231 1.00 91.19 187 ILE A C 1
ATOM 1488 O O . ILE A 1 187 ? -1.679 -1.574 -3.941 1.00 91.19 187 ILE A O 1
ATOM 1492 N N . PHE A 1 188 ? -0.197 -0.828 -5.429 1.00 92.75 188 PHE A N 1
ATOM 1493 C CA . PHE A 1 188 ? -1.237 -0.510 -6.410 1.00 92.75 188 PHE A CA 1
ATOM 1494 C C . PHE A 1 188 ? -1.946 -1.746 -6.968 1.00 92.75 188 PHE A C 1
ATOM 1496 O O . PHE A 1 188 ? -3.137 -1.678 -7.272 1.00 92.75 188 PHE A O 1
ATOM 1503 N N . MET A 1 189 ? -1.262 -2.890 -7.048 1.00 92.00 189 MET A N 1
ATOM 1504 C CA . MET A 1 189 ? -1.877 -4.157 -7.442 1.00 92.00 189 MET A CA 1
ATOM 1505 C C . MET A 1 189 ? -2.952 -4.562 -6.429 1.00 92.00 189 MET A C 1
ATOM 1507 O O . MET A 1 189 ? -4.094 -4.836 -6.809 1.00 92.00 189 MET A O 1
ATOM 1511 N N . HIS A 1 190 ? -2.609 -4.562 -5.138 1.00 90.31 190 HIS A N 1
ATOM 1512 C CA . HIS A 1 190 ? -3.548 -4.878 -4.064 1.00 90.31 190 HIS A CA 1
ATOM 1513 C C . HIS A 1 190 ? -4.652 -3.825 -3.935 1.00 90.31 190 HIS A C 1
ATOM 1515 O O . HIS A 1 190 ? -5.816 -4.193 -3.790 1.00 90.31 190 HIS A O 1
ATOM 1521 N N . PHE A 1 191 ? -4.321 -2.540 -4.079 1.00 88.69 191 PHE A N 1
ATOM 1522 C CA . PHE A 1 191 ? -5.293 -1.449 -4.110 1.00 88.69 191 PHE A CA 1
ATOM 1523 C C . PHE A 1 191 ? -6.340 -1.655 -5.212 1.00 88.69 191 PHE A C 1
ATOM 1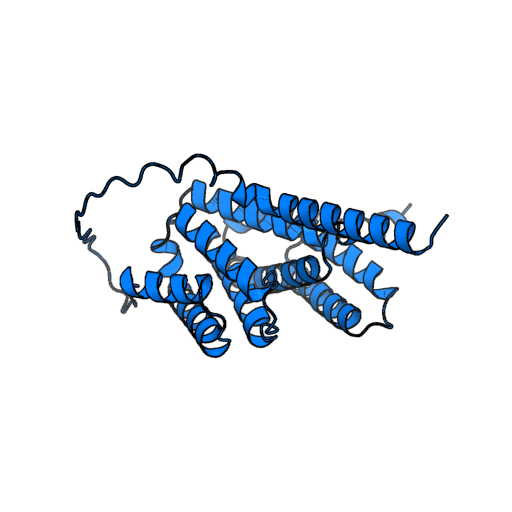525 O O . PHE A 1 191 ? -7.536 -1.629 -4.929 1.00 88.69 191 PHE A O 1
ATOM 1532 N N . GLY A 1 192 ? -5.915 -1.921 -6.453 1.00 87.75 192 GLY A N 1
ATOM 1533 C CA . GLY A 1 192 ? -6.833 -2.153 -7.572 1.00 87.75 192 GLY A CA 1
ATOM 1534 C C . GLY A 1 192 ? -7.740 -3.368 -7.358 1.00 87.75 192 GLY A C 1
ATOM 1535 O O . GLY A 1 192 ? -8.927 -3.322 -7.679 1.00 87.75 192 GLY A O 1
ATOM 1536 N N . ASN A 1 193 ? -7.222 -4.428 -6.729 1.00 86.88 193 ASN A N 1
ATOM 1537 C CA . ASN A 1 193 ? -8.022 -5.600 -6.372 1.00 86.88 193 ASN A CA 1
ATOM 1538 C C . ASN A 1 193 ? -9.055 -5.293 -5.282 1.00 86.88 193 ASN A C 1
ATOM 1540 O O . ASN A 1 193 ? -10.235 -5.592 -5.467 1.00 86.88 193 ASN A O 1
ATOM 1544 N N . ALA A 1 194 ? -8.643 -4.660 -4.182 1.00 83.75 194 ALA A N 1
ATOM 1545 C CA . ALA A 1 194 ? -9.534 -4.327 -3.072 1.00 83.75 194 ALA A CA 1
ATOM 1546 C C . ALA A 1 194 ? -10.614 -3.312 -3.485 1.00 83.75 194 ALA A C 1
ATOM 1548 O O . ALA A 1 194 ? -11.744 -3.347 -3.003 1.00 83.75 194 ALA A O 1
ATOM 1549 N N . LYS A 1 195 ? -10.311 -2.440 -4.453 1.00 83.00 195 LYS A N 1
ATOM 1550 C CA . LYS A 1 195 ? -11.252 -1.462 -5.019 1.00 83.00 195 LYS A CA 1
ATOM 1551 C C . LYS A 1 195 ? -12.535 -2.086 -5.548 1.00 83.00 195 LYS A C 1
ATOM 1553 O O . LYS A 1 195 ? -13.575 -1.427 -5.533 1.00 83.00 195 LYS A O 1
ATOM 1558 N N . LYS A 1 196 ? -12.482 -3.341 -6.002 1.00 81.31 196 LYS A N 1
ATOM 1559 C CA . LYS A 1 196 ? -13.651 -4.078 -6.501 1.00 81.31 196 LYS A CA 1
ATOM 1560 C C . LYS A 1 196 ? -14.768 -4.149 -5.457 1.00 81.31 196 LYS A C 1
ATOM 1562 O O . LYS A 1 196 ? -15.935 -4.009 -5.811 1.00 81.31 196 LYS A O 1
ATOM 1567 N N . GLU A 1 197 ? -14.418 -4.241 -4.175 1.00 82.62 197 GLU A N 1
ATOM 1568 C CA . GLU A 1 197 ? -15.375 -4.254 -3.060 1.00 82.62 197 GLU A CA 1
ATOM 1569 C C . GLU A 1 197 ? -16.121 -2.919 -2.899 1.00 82.62 197 GLU A C 1
ATOM 1571 O O . GLU A 1 197 ? -17.245 -2.879 -2.400 1.00 82.62 197 GLU A O 1
ATOM 1576 N N . TYR A 1 198 ? -15.529 -1.824 -3.383 1.00 81.81 198 TYR A N 1
ATOM 1577 C CA . TYR A 1 198 ? -16.026 -0.459 -3.219 1.00 81.81 198 TYR A CA 1
ATOM 1578 C C . TYR A 1 198 ? -16.535 0.171 -4.522 1.00 81.81 198 TYR A C 1
ATOM 1580 O O . TYR A 1 198 ? -16.840 1.361 -4.541 1.00 81.81 198 TYR A O 1
ATOM 1588 N N . GLN A 1 199 ? -16.685 -0.599 -5.606 1.00 75.62 199 GLN A N 1
ATOM 1589 C CA . GLN A 1 199 ? -17.124 -0.085 -6.916 1.00 75.62 199 GLN A CA 1
ATOM 1590 C C . GLN A 1 199 ? -18.471 0.651 -6.881 1.00 75.62 199 GLN A C 1
ATOM 1592 O O . GLN A 1 199 ? -18.689 1.568 -7.663 1.00 75.62 199 GLN A O 1
ATOM 1597 N N . LYS A 1 200 ? -19.369 0.271 -5.965 1.00 78.12 200 LYS A N 1
ATOM 1598 C CA . LYS A 1 200 ? -20.686 0.912 -5.795 1.00 78.12 200 LYS A CA 1
ATOM 1599 C C . LYS A 1 200 ? -20.643 2.180 -4.934 1.00 78.12 200 LYS A C 1
ATOM 1601 O O . LYS A 1 200 ? -21.669 2.832 -4.762 1.00 78.12 200 LYS A O 1
ATOM 1606 N N . SER A 1 201 ? -19.491 2.508 -4.350 1.00 79.94 201 SER A N 1
ATOM 1607 C CA . SER A 1 201 ? -19.325 3.695 -3.516 1.00 79.94 201 SER A CA 1
ATOM 1608 C C . SER A 1 201 ? -19.199 4.942 -4.382 1.00 79.94 201 SER A C 1
ATOM 1610 O O . SER A 1 201 ? -18.330 5.014 -5.244 1.00 79.94 201 SER A O 1
ATOM 1612 N N . ASN A 1 202 ? -19.990 5.974 -4.093 1.00 74.50 202 ASN A N 1
ATOM 1613 C CA . ASN A 1 202 ? -19.876 7.279 -4.753 1.00 74.50 202 ASN A CA 1
ATOM 1614 C C . ASN A 1 202 ? -18.513 7.963 -4.515 1.00 74.50 202 ASN A C 1
ATOM 1616 O O . ASN A 1 202 ? -18.108 8.813 -5.307 1.00 74.50 202 ASN A O 1
ATOM 1620 N N . LYS A 1 203 ? -17.779 7.567 -3.465 1.00 76.50 203 LYS A N 1
ATOM 1621 C CA . LYS A 1 203 ? -16.424 8.057 -3.181 1.00 76.50 203 LYS A CA 1
ATOM 1622 C C . LYS A 1 203 ? -15.393 7.577 -4.207 1.00 76.50 203 LYS A C 1
ATOM 1624 O O . LYS A 1 203 ? -14.328 8.174 -4.301 1.00 76.50 203 LYS A O 1
ATOM 1629 N N . ILE A 1 204 ? -15.683 6.538 -5.000 1.00 74.06 204 ILE A N 1
ATOM 1630 C CA . ILE A 1 204 ? -14.702 5.983 -5.943 1.00 74.06 204 ILE A CA 1
ATOM 1631 C C . ILE A 1 204 ? -14.263 6.996 -7.006 1.00 74.06 204 ILE A C 1
ATOM 1633 O O . ILE A 1 204 ? -13.096 7.020 -7.388 1.00 74.06 204 ILE A O 1
ATOM 1637 N N . HIS A 1 205 ? -15.168 7.886 -7.422 1.00 76.19 205 HIS A N 1
ATOM 1638 C CA . HIS A 1 205 ? -14.885 8.919 -8.419 1.00 76.19 205 HIS A CA 1
ATOM 1639 C C . HIS A 1 205 ? -13.845 9.940 -7.940 1.00 76.19 205 HIS A C 1
ATOM 1641 O O . HIS A 1 205 ? -13.148 10.528 -8.763 1.00 76.19 205 HIS A O 1
ATOM 1647 N N . GLN A 1 206 ? -13.676 10.107 -6.623 1.00 78.94 206 GLN A N 1
ATOM 1648 C CA . GLN A 1 206 ? -12.641 10.978 -6.053 1.00 78.94 206 GLN A CA 1
ATOM 1649 C C . GLN A 1 206 ? -11.228 10.484 -6.406 1.00 78.94 206 GLN A C 1
ATOM 1651 O O . GLN A 1 206 ? -10.298 11.280 -6.496 1.00 78.94 206 GLN A O 1
ATOM 1656 N N . PHE A 1 207 ? -11.075 9.187 -6.692 1.00 78.31 207 PHE A N 1
ATOM 1657 C CA . PHE A 1 207 ? -9.805 8.579 -7.076 1.00 78.31 207 PHE A CA 1
ATOM 1658 C C . PHE A 1 207 ? -9.551 8.531 -8.575 1.00 78.31 207 PHE A C 1
ATOM 1660 O O . PHE A 1 207 ? -8.467 8.109 -8.975 1.00 78.31 207 PHE A O 1
ATOM 1667 N N . GLN A 1 208 ? -10.509 8.930 -9.413 1.00 84.12 208 GLN A N 1
ATOM 1668 C CA . GLN A 1 208 ? -10.438 8.662 -10.849 1.00 84.12 208 GLN A CA 1
ATOM 1669 C C . GLN A 1 208 ? -9.145 9.201 -11.476 1.00 84.12 208 GLN A C 1
ATOM 1671 O O . GLN A 1 208 ? -8.432 8.480 -12.166 1.00 84.12 208 GLN A O 1
ATOM 1676 N N . ASN A 1 209 ? -8.770 10.435 -11.130 1.00 86.69 209 ASN A N 1
ATOM 1677 C CA . ASN A 1 209 ? -7.533 11.057 -11.606 1.00 86.69 209 ASN A CA 1
ATOM 1678 C C . ASN A 1 209 ? -6.271 10.296 -11.161 1.00 86.69 209 ASN A C 1
ATOM 1680 O O . ASN A 1 209 ? -5.302 10.202 -11.911 1.00 86.69 209 ASN A O 1
ATOM 1684 N N . LEU A 1 210 ? -6.255 9.760 -9.936 1.00 86.69 210 LEU A N 1
ATOM 1685 C CA . LEU A 1 210 ? -5.138 8.943 -9.463 1.00 86.69 210 LEU A CA 1
ATOM 1686 C C . LEU A 1 210 ? -5.096 7.603 -10.208 1.00 86.69 210 LEU A C 1
ATOM 1688 O O . LEU A 1 210 ? -4.021 7.204 -10.645 1.00 86.69 210 LEU A O 1
ATOM 1692 N N . ILE A 1 211 ? -6.242 6.940 -10.382 1.00 88.69 211 ILE A N 1
ATOM 1693 C CA . ILE A 1 211 ? -6.353 5.658 -11.093 1.00 88.69 211 ILE A CA 1
ATOM 1694 C C . ILE A 1 211 ? -5.839 5.800 -12.526 1.00 88.69 211 ILE A C 1
ATOM 1696 O O . ILE A 1 211 ? -4.971 5.031 -12.931 1.00 88.69 211 ILE A O 1
ATOM 1700 N N . ASP A 1 212 ? -6.288 6.824 -13.252 1.00 89.50 212 ASP A N 1
ATOM 1701 C CA . ASP A 1 212 ? -5.865 7.093 -14.630 1.00 89.50 212 ASP A CA 1
ATOM 1702 C C . ASP A 1 212 ? -4.344 7.330 -14.717 1.00 89.50 212 ASP A C 1
ATOM 1704 O O . ASP A 1 212 ? -3.653 6.797 -15.591 1.00 89.50 212 ASP A O 1
ATOM 1708 N N . LYS A 1 213 ? -3.782 8.096 -13.771 1.00 91.62 213 LYS A N 1
ATOM 1709 C CA . LYS A 1 213 ? -2.336 8.363 -13.695 1.00 91.62 213 LYS A CA 1
ATOM 1710 C C . LYS A 1 213 ? -1.520 7.113 -13.379 1.00 91.62 213 LYS A C 1
ATOM 1712 O O . LYS A 1 213 ? -0.478 6.897 -14.005 1.00 91.62 213 LYS A O 1
ATOM 1717 N N . VAL A 1 214 ? -1.968 6.315 -12.411 1.00 93.00 214 VAL A N 1
ATOM 1718 C CA . VAL A 1 214 ? -1.326 5.051 -12.030 1.00 93.00 214 VAL A CA 1
ATOM 1719 C C . VAL A 1 214 ? -1.372 4.091 -13.206 1.00 93.00 214 VAL A C 1
ATOM 1721 O O . VAL A 1 214 ? -0.326 3.580 -13.586 1.00 93.00 214 VAL A O 1
ATOM 1724 N N . TYR A 1 215 ? -2.528 3.933 -13.853 1.00 92.62 215 TYR A N 1
ATOM 1725 C CA . TYR A 1 215 ? -2.674 3.087 -15.033 1.00 92.62 215 TYR A CA 1
ATOM 1726 C C . TYR A 1 215 ? -1.706 3.499 -16.150 1.00 92.62 215 TYR A C 1
ATOM 1728 O O . TYR A 1 215 ? -0.949 2.664 -16.646 1.00 92.62 215 TYR A O 1
ATOM 1736 N N . GLN A 1 216 ? -1.653 4.791 -16.505 1.00 93.31 216 GLN A N 1
ATOM 1737 C CA . GLN A 1 216 ? -0.710 5.278 -17.519 1.00 93.31 216 GLN A CA 1
ATOM 1738 C C . GLN A 1 216 ? 0.746 5.001 -17.129 1.00 93.31 216 GLN A C 1
ATOM 1740 O O . GLN A 1 216 ? 1.521 4.521 -17.951 1.00 93.31 216 GLN A O 1
ATOM 1745 N N . SER A 1 217 ? 1.126 5.289 -15.883 1.00 94.12 217 SER A N 1
ATOM 1746 C CA . SER A 1 217 ? 2.513 5.130 -15.428 1.00 94.12 217 SER A CA 1
ATOM 1747 C C . SER A 1 217 ? 2.919 3.660 -15.334 1.00 94.12 217 SER A C 1
ATOM 1749 O O . SER A 1 217 ? 4.043 3.306 -15.679 1.00 94.12 217 SER A O 1
ATOM 1751 N N . SER A 1 218 ? 2.001 2.783 -14.925 1.00 94.94 218 SER A N 1
ATOM 1752 C CA . SER A 1 218 ? 2.200 1.334 -14.952 1.00 94.94 218 SER A CA 1
ATOM 1753 C C . SER A 1 218 ? 2.337 0.816 -16.382 1.00 94.94 218 SER A C 1
ATOM 1755 O O . SER A 1 218 ? 3.155 -0.066 -16.624 1.00 94.94 218 SER A O 1
ATOM 1757 N N . LEU A 1 219 ? 1.605 1.377 -17.348 1.00 93.50 219 LEU A N 1
ATOM 1758 C CA . LEU A 1 219 ? 1.735 0.997 -18.756 1.00 93.50 219 LEU A CA 1
ATOM 1759 C C . LEU A 1 219 ? 3.114 1.391 -19.297 1.00 93.50 219 LEU A C 1
ATOM 1761 O O . LEU A 1 219 ? 3.792 0.565 -19.909 1.00 93.50 219 LEU A O 1
ATOM 1765 N N . ASP A 1 220 ? 3.552 2.618 -19.007 1.00 91.88 220 ASP A N 1
ATOM 1766 C CA . ASP A 1 220 ? 4.884 3.121 -19.361 1.00 91.88 220 ASP A CA 1
ATOM 1767 C C . ASP A 1 220 ? 5.982 2.231 -18.757 1.00 91.88 220 ASP A C 1
ATOM 1769 O O . ASP A 1 220 ? 6.904 1.803 -19.458 1.00 91.88 220 ASP A O 1
ATOM 1773 N N . LEU A 1 221 ? 5.854 1.895 -17.468 1.00 93.06 221 LEU A N 1
ATOM 1774 C CA . LEU A 1 221 ? 6.784 1.018 -16.761 1.00 93.06 221 LEU A CA 1
ATOM 1775 C C . LEU A 1 221 ? 6.796 -0.400 -17.352 1.00 93.06 221 LEU A C 1
ATOM 1777 O O . LEU A 1 221 ? 7.872 -0.952 -17.574 1.00 93.06 221 LEU A O 1
ATOM 1781 N N . HIS A 1 222 ? 5.632 -0.982 -17.651 1.00 92.00 222 HIS A N 1
ATOM 1782 C CA . HIS A 1 222 ? 5.528 -2.320 -18.236 1.00 92.00 222 HIS A CA 1
ATOM 1783 C C . HIS A 1 222 ? 6.223 -2.402 -19.602 1.00 92.00 222 HIS A C 1
ATOM 1785 O O . HIS A 1 222 ? 6.983 -3.341 -19.848 1.00 92.00 222 HIS A O 1
ATOM 1791 N N . ILE A 1 223 ? 5.992 -1.410 -20.472 1.00 89.06 223 ILE A N 1
ATOM 1792 C CA . ILE A 1 223 ? 6.649 -1.307 -21.783 1.00 89.06 223 ILE A CA 1
ATOM 1793 C C . ILE A 1 223 ? 8.159 -1.182 -21.595 1.00 89.06 223 ILE A C 1
ATOM 1795 O O . ILE A 1 223 ? 8.924 -1.923 -22.210 1.00 89.06 223 ILE A O 1
ATOM 1799 N N . LYS A 1 224 ? 8.593 -0.286 -20.702 1.00 87.88 224 LYS A N 1
ATOM 1800 C CA . LYS A 1 224 ? 10.011 -0.062 -20.431 1.00 87.88 224 LYS A CA 1
ATOM 1801 C C . LYS A 1 224 ? 10.711 -1.332 -19.938 1.00 87.88 224 LYS A C 1
ATOM 1803 O O . LYS A 1 224 ? 11.796 -1.650 -20.415 1.00 87.88 224 LYS A O 1
ATOM 1808 N N . LEU A 1 225 ? 10.100 -2.073 -19.015 1.00 87.75 225 LEU A N 1
ATOM 1809 C CA . LEU A 1 225 ? 10.659 -3.325 -18.493 1.00 87.75 225 LEU A CA 1
ATOM 1810 C C . LEU A 1 225 ? 10.752 -4.427 -19.558 1.00 87.75 225 LEU A C 1
ATOM 1812 O O . LEU A 1 225 ? 11.610 -5.298 -19.438 1.00 87.75 225 LEU A O 1
ATOM 1816 N N . GLY A 1 226 ? 9.939 -4.368 -20.619 1.00 82.12 226 GLY A N 1
ATOM 1817 C CA . GLY A 1 226 ? 10.041 -5.273 -21.769 1.00 82.12 226 GLY A CA 1
ATOM 1818 C C . GLY A 1 226 ? 11.389 -5.208 -22.496 1.00 82.12 226 GLY A C 1
ATOM 1819 O O . GLY A 1 226 ? 11.801 -6.185 -23.106 1.00 82.12 226 GLY A O 1
ATOM 1820 N N . PHE A 1 227 ? 12.134 -4.107 -22.371 1.00 79.31 227 PHE A N 1
ATOM 1821 C CA . PHE A 1 227 ? 13.484 -3.992 -22.935 1.00 79.31 227 PHE A CA 1
ATOM 1822 C C . PHE A 1 227 ? 14.584 -4.590 -22.035 1.00 79.31 227 PHE A C 1
ATOM 1824 O O . PHE A 1 227 ? 15.743 -4.647 -22.443 1.00 79.31 227 PHE A O 1
ATOM 1831 N N . TY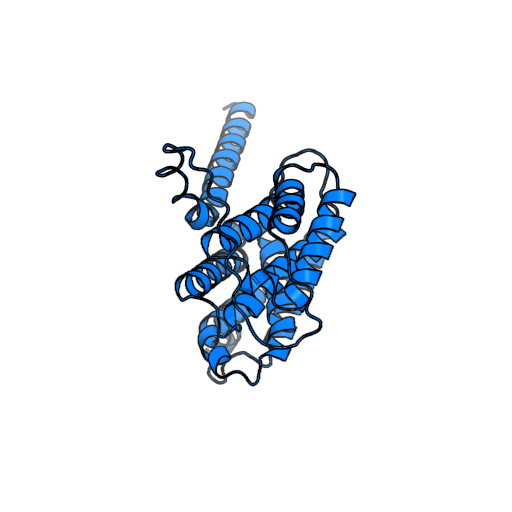R A 1 228 ? 14.243 -5.043 -20.821 1.00 75.31 228 TYR A N 1
ATOM 1832 C CA . TYR A 1 228 ? 15.185 -5.546 -19.810 1.00 75.31 228 TYR A CA 1
ATOM 1833 C C . TYR A 1 228 ? 14.911 -7.006 -19.392 1.00 75.31 228 TYR A C 1
ATOM 1835 O O . TYR A 1 228 ? 15.321 -7.421 -18.308 1.00 75.31 228 TYR A O 1
ATOM 1843 N N . GLU A 1 229 ? 14.261 -7.799 -20.254 1.00 60.38 229 GLU A N 1
ATOM 1844 C CA . GLU A 1 229 ? 13.813 -9.187 -19.996 1.00 60.38 229 GLU A CA 1
ATOM 1845 C C . GLU A 1 229 ? 14.912 -10.165 -19.530 1.00 60.38 229 GLU A C 1
ATOM 1847 O O . GLU A 1 229 ? 14.610 -11.221 -18.985 1.00 60.38 229 GLU A O 1
ATOM 1852 N N . ALA A 1 230 ? 16.194 -9.831 -19.690 1.00 63.81 230 ALA A N 1
ATOM 1853 C CA . ALA A 1 230 ? 17.301 -10.701 -19.290 1.00 63.81 230 ALA A CA 1
ATOM 1854 C C . ALA A 1 230 ? 17.536 -10.792 -17.763 1.00 63.81 230 ALA A C 1
ATOM 1856 O O . ALA A 1 230 ? 18.363 -11.595 -17.333 1.00 63.81 230 ALA A O 1
ATOM 1857 N N . LYS A 1 231 ? 16.867 -9.973 -16.935 1.00 75.19 231 LYS A N 1
ATOM 1858 C CA . LYS A 1 231 ? 17.021 -9.974 -15.467 1.00 75.19 231 LYS A CA 1
ATOM 1859 C C . LYS A 1 231 ? 15.756 -10.492 -14.779 1.00 75.19 231 LYS A C 1
ATOM 1861 O O . LYS A 1 231 ? 14.695 -9.895 -14.933 1.00 75.19 231 LYS A O 1
ATOM 1866 N N . GLU A 1 232 ? 15.887 -11.539 -13.963 1.00 74.06 232 GLU A N 1
ATOM 1867 C CA . GLU A 1 232 ? 14.770 -12.201 -13.262 1.00 74.06 232 GLU A CA 1
ATOM 1868 C C . GLU A 1 232 ? 13.904 -11.224 -12.446 1.00 74.06 232 GLU A C 1
ATOM 1870 O O . GLU A 1 232 ? 12.686 -11.183 -12.630 1.00 74.06 232 GLU A O 1
ATOM 1875 N N . ASP A 1 233 ? 14.527 -10.339 -11.661 1.00 75.00 233 ASP A N 1
ATOM 1876 C CA . ASP A 1 233 ? 13.815 -9.312 -10.884 1.00 75.00 233 ASP A CA 1
ATOM 1877 C C . ASP A 1 233 ? 12.979 -8.369 -11.773 1.00 75.00 233 ASP A C 1
ATOM 1879 O O . ASP A 1 233 ? 11.891 -7.930 -11.403 1.00 75.00 233 ASP A O 1
ATOM 1883 N N . HIS A 1 234 ? 13.453 -8.068 -12.989 1.00 83.62 234 HIS A N 1
ATOM 1884 C CA . HIS A 1 234 ? 12.734 -7.192 -13.921 1.00 83.62 234 HIS A CA 1
ATOM 1885 C C . HIS A 1 234 ? 11.534 -7.912 -14.546 1.00 83.62 234 HIS A C 1
ATOM 1887 O O . HIS A 1 234 ? 10.501 -7.281 -14.777 1.00 83.62 234 HIS A O 1
ATOM 1893 N N . CYS A 1 235 ? 11.630 -9.227 -14.765 1.00 84.62 235 CYS A N 1
ATOM 1894 C CA . CYS A 1 235 ? 10.509 -10.054 -15.209 1.00 84.62 235 CYS A CA 1
ATOM 1895 C C . CYS A 1 235 ? 9.403 -10.112 -14.152 1.00 84.62 235 CYS A C 1
ATOM 1897 O O . CYS A 1 235 ? 8.230 -9.909 -14.483 1.00 84.62 235 CYS A O 1
ATOM 1899 N N . LEU A 1 236 ? 9.765 -10.322 -12.882 1.00 87.00 236 LEU A N 1
ATOM 1900 C CA . LEU A 1 236 ? 8.801 -10.325 -11.784 1.00 87.00 236 LEU A CA 1
ATOM 1901 C C . LEU A 1 236 ? 8.126 -8.956 -11.632 1.00 87.00 236 LEU A C 1
ATOM 1903 O O . LEU A 1 236 ? 6.896 -8.878 -11.598 1.00 87.00 236 LEU A O 1
ATOM 1907 N N . LEU A 1 237 ? 8.907 -7.870 -11.627 1.00 89.62 237 LEU A N 1
ATOM 1908 C CA . LEU A 1 237 ? 8.362 -6.514 -11.565 1.00 89.62 237 LEU A CA 1
ATOM 1909 C C . LEU A 1 237 ? 7.430 -6.222 -12.747 1.00 89.62 237 LEU A C 1
ATOM 1911 O O . LEU A 1 237 ? 6.357 -5.648 -12.559 1.00 89.62 237 LEU A O 1
ATOM 1915 N N . ARG A 1 238 ? 7.787 -6.646 -13.964 1.00 91.31 238 ARG A N 1
ATOM 1916 C CA . ARG A 1 238 ? 6.947 -6.462 -15.154 1.00 91.31 238 ARG A CA 1
ATOM 1917 C C . ARG A 1 238 ? 5.630 -7.227 -15.055 1.00 91.31 238 ARG A C 1
ATOM 1919 O O . ARG A 1 238 ? 4.594 -6.673 -15.428 1.00 91.31 238 ARG A O 1
ATOM 1926 N N . SER A 1 239 ? 5.667 -8.459 -14.548 1.00 91.12 239 SER A N 1
ATOM 1927 C CA . SER A 1 239 ? 4.481 -9.288 -14.302 1.00 91.12 239 SER A CA 1
ATOM 1928 C C . SER A 1 239 ? 3.557 -8.642 -13.265 1.00 91.12 239 SER A C 1
ATOM 1930 O O . SER A 1 239 ? 2.370 -8.442 -13.518 1.00 91.12 239 SER A O 1
ATOM 1932 N N . ASN A 1 240 ? 4.110 -8.178 -12.141 1.00 91.88 240 ASN A N 1
ATOM 1933 C CA . ASN A 1 240 ? 3.332 -7.457 -11.132 1.00 91.88 240 ASN A CA 1
ATOM 1934 C C . ASN A 1 240 ? 2.772 -6.134 -11.677 1.00 91.88 240 ASN A C 1
ATOM 1936 O O . ASN A 1 240 ? 1.626 -5.791 -11.406 1.00 91.88 240 ASN A O 1
ATOM 1940 N N . THR A 1 241 ? 3.534 -5.424 -12.512 1.00 93.62 241 THR A N 1
ATOM 1941 C CA . THR A 1 241 ? 3.069 -4.196 -13.175 1.00 93.62 241 THR A CA 1
ATOM 1942 C C . THR A 1 241 ? 1.915 -4.486 -14.138 1.00 93.62 241 THR A C 1
ATOM 1944 O O . THR A 1 241 ? 0.957 -3.719 -14.201 1.00 93.62 241 THR A O 1
ATOM 1947 N N . TYR A 1 242 ? 1.951 -5.618 -14.846 1.00 92.88 242 TYR A N 1
ATOM 1948 C CA . TYR A 1 242 ? 0.823 -6.075 -15.659 1.00 92.88 242 TYR A CA 1
ATOM 1949 C C . TYR A 1 242 ? -0.421 -6.357 -14.803 1.00 92.88 242 TYR A C 1
ATOM 1951 O O . TYR A 1 242 ? -1.524 -5.963 -15.175 1.00 92.88 242 TYR A O 1
ATOM 1959 N N . ASN A 1 243 ? -0.254 -6.949 -13.618 1.00 93.19 243 ASN A N 1
ATOM 1960 C CA . ASN A 1 243 ? -1.369 -7.173 -12.695 1.00 93.19 243 ASN A CA 1
ATOM 1961 C C . ASN A 1 243 ? -1.989 -5.863 -12.179 1.00 93.19 243 ASN A C 1
ATOM 1963 O O . ASN A 1 243 ? -3.196 -5.832 -11.944 1.00 93.19 243 ASN A O 1
ATOM 1967 N N . VAL A 1 244 ? -1.212 -4.778 -12.047 1.00 93.62 244 VAL A N 1
ATOM 1968 C CA . VAL A 1 244 ? -1.759 -3.432 -11.772 1.00 93.62 244 VAL A CA 1
ATOM 1969 C C . VAL A 1 244 ? -2.647 -2.961 -12.923 1.00 93.62 244 VAL A C 1
ATOM 1971 O O . VAL A 1 244 ? -3.762 -2.503 -12.690 1.00 93.62 244 VAL A O 1
ATOM 1974 N N . LEU A 1 245 ? -2.178 -3.092 -14.169 1.00 93.00 245 LEU A N 1
ATOM 1975 C CA . LEU A 1 245 ? -2.969 -2.716 -15.346 1.00 93.00 245 LEU A CA 1
ATOM 1976 C C . LEU A 1 245 ? -4.287 -3.488 -15.386 1.00 93.00 245 LEU A C 1
ATOM 1978 O O . LEU A 1 245 ? -5.350 -2.895 -15.540 1.00 93.00 245 LEU A O 1
ATOM 1982 N N . TRP A 1 246 ? -4.219 -4.803 -15.185 1.00 91.50 246 TRP A N 1
ATOM 1983 C CA . TRP A 1 246 ? -5.397 -5.661 -15.188 1.00 91.50 246 TRP A CA 1
ATOM 1984 C C . TRP A 1 246 ? -6.372 -5.334 -14.050 1.00 91.50 246 TRP A C 1
ATOM 1986 O O . TRP A 1 246 ? -7.583 -5.321 -14.258 1.00 91.50 246 TRP A O 1
ATOM 1996 N N . SER A 1 247 ? -5.872 -5.040 -12.845 1.00 90.38 247 SER A N 1
ATOM 1997 C CA . SER A 1 247 ? -6.735 -4.739 -11.697 1.00 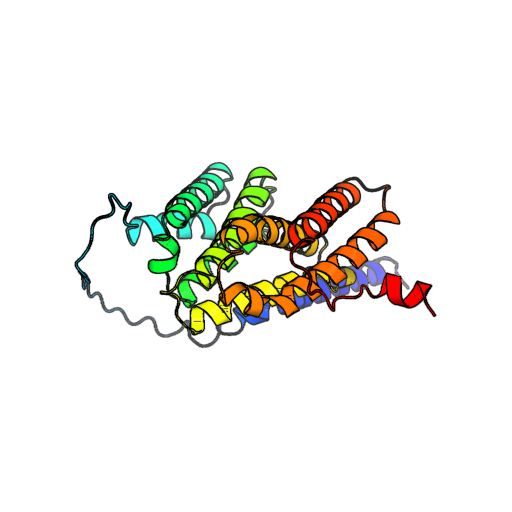90.38 247 SER A CA 1
ATOM 1998 C C . SER A 1 247 ? -7.442 -3.385 -11.810 1.00 90.38 247 SER A C 1
ATOM 2000 O O . SER A 1 247 ? -8.510 -3.212 -11.220 1.00 90.38 247 SER A O 1
ATOM 2002 N N . LEU A 1 248 ? -6.884 -2.451 -12.585 1.00 89.31 248 LEU A N 1
ATOM 2003 C CA . LEU A 1 248 ? -7.424 -1.106 -12.794 1.00 89.31 248 LEU A CA 1
ATOM 2004 C C . LEU A 1 248 ? -8.160 -0.922 -14.131 1.00 89.31 248 LEU A C 1
ATOM 2006 O O . LEU A 1 248 ? -8.754 0.134 -14.331 1.00 89.31 248 LEU A O 1
ATOM 2010 N N . TYR A 1 249 ? -8.151 -1.918 -15.022 1.00 86.50 249 TYR A N 1
ATOM 2011 C CA . TYR A 1 249 ? -8.675 -1.802 -16.388 1.00 86.50 249 TYR A CA 1
ATOM 2012 C C . TYR A 1 249 ? -10.128 -1.312 -16.448 1.00 86.50 249 TYR A C 1
ATOM 2014 O O . TYR A 1 249 ? -10.399 -0.297 -17.076 1.00 86.50 249 TYR A O 1
ATOM 2022 N N . ASP A 1 250 ? -11.043 -1.942 -15.704 1.00 81.81 250 ASP A N 1
ATOM 2023 C CA . ASP A 1 250 ? -12.473 -1.569 -15.679 1.00 81.81 250 ASP A CA 1
ATOM 2024 C C . ASP A 1 250 ? -12.751 -0.260 -14.916 1.00 81.81 250 ASP A C 1
ATOM 2026 O O . ASP A 1 250 ? -13.867 0.012 -14.479 1.00 81.81 250 ASP A O 1
ATOM 2030 N N . SER A 1 251 ? -11.705 0.489 -14.578 1.00 82.12 251 SER A N 1
ATOM 2031 C CA . SER A 1 251 ? -11.767 1.627 -13.664 1.00 82.12 251 SER A CA 1
ATOM 2032 C C . SER A 1 251 ? -11.070 2.866 -14.180 1.00 82.12 251 SER A C 1
ATOM 2034 O O . SER A 1 251 ? -11.071 3.863 -13.465 1.00 82.12 251 SER A O 1
ATOM 2036 N N . ILE A 1 252 ? -10.474 2.808 -15.366 1.00 82.75 252 ILE A N 1
ATOM 2037 C CA . ILE A 1 252 ? -10.021 3.998 -16.083 1.00 82.75 252 ILE A CA 1
ATOM 2038 C C . ILE A 1 252 ? -11.238 4.796 -16.560 1.00 82.75 252 ILE A C 1
ATOM 2040 O O . ILE A 1 252 ? -12.305 4.222 -16.783 1.00 82.75 252 ILE A O 1
ATOM 2044 N N . SER A 1 253 ? -11.105 6.116 -16.672 1.00 78.56 253 SER A N 1
ATOM 2045 C CA . SER A 1 253 ? -12.214 6.953 -17.138 1.00 78.56 253 SER A CA 1
ATOM 2046 C C . SER A 1 253 ? -12.535 6.683 -18.612 1.00 78.56 253 SER A C 1
ATOM 2048 O O . SER A 1 253 ? -11.645 6.352 -19.391 1.00 78.56 253 SER A O 1
ATOM 2050 N N . ASP A 1 254 ? -13.795 6.861 -19.019 1.00 76.88 254 ASP A N 1
ATOM 2051 C CA . ASP A 1 254 ? -14.206 6.674 -20.423 1.00 76.88 254 ASP A CA 1
ATOM 2052 C C . ASP A 1 254 ? -13.445 7.616 -21.380 1.00 76.88 254 ASP A C 1
ATOM 2054 O O . ASP A 1 254 ? -13.157 7.266 -22.524 1.00 76.88 254 ASP A O 1
ATOM 2058 N N . ASP A 1 255 ? -13.055 8.795 -20.883 1.00 77.69 255 ASP A N 1
ATOM 2059 C CA . ASP A 1 255 ? -12.261 9.793 -21.609 1.00 77.69 255 ASP A CA 1
ATOM 2060 C C . ASP A 1 255 ? -10.740 9.537 -21.529 1.00 77.69 255 ASP A C 1
ATOM 2062 O O . ASP A 1 255 ? -9.934 10.285 -22.104 1.00 77.69 255 ASP A O 1
ATOM 2066 N N . PHE A 1 256 ? -10.307 8.499 -20.805 1.00 78.12 256 PHE A N 1
ATOM 2067 C CA . PHE A 1 256 ? -8.898 8.164 -20.669 1.00 78.12 256 PHE A CA 1
ATOM 2068 C C . PHE A 1 256 ? -8.363 7.558 -21.967 1.00 78.12 256 PHE A C 1
ATOM 2070 O O . PHE A 1 256 ? -8.653 6.421 -22.336 1.00 78.12 256 PHE A O 1
ATOM 2077 N N . ILE A 1 257 ? -7.491 8.308 -22.640 1.00 71.94 257 ILE A N 1
ATOM 2078 C CA . ILE A 1 257 ? -6.773 7.828 -23.821 1.00 71.94 257 ILE A CA 1
ATOM 2079 C C . ILE A 1 257 ? -5.288 7.686 -23.470 1.00 71.94 257 ILE A C 1
ATOM 2081 O O . ILE A 1 257 ? -4.620 8.714 -23.274 1.00 71.94 257 ILE A O 1
ATOM 2085 N N . PRO A 1 258 ? -4.745 6.450 -23.452 1.00 73.06 258 PRO A N 1
ATOM 2086 C CA . PRO A 1 258 ? -3.331 6.222 -23.213 1.00 73.06 258 PRO A CA 1
ATOM 2087 C C . PRO A 1 258 ? -2.445 7.017 -24.175 1.00 73.06 258 PRO A C 1
ATOM 2089 O O . PRO A 1 258 ? -2.694 7.060 -25.384 1.00 73.06 258 PRO A O 1
ATOM 2092 N N . LYS A 1 259 ? -1.360 7.610 -23.665 1.00 72.88 259 LYS A N 1
ATOM 2093 C CA . LYS A 1 259 ? -0.452 8.444 -24.481 1.00 72.88 259 LYS A CA 1
ATOM 2094 C C . LYS A 1 259 ? 0.128 7.697 -25.688 1.00 72.88 259 LYS A C 1
ATOM 2096 O O . LYS A 1 259 ? 0.215 8.278 -26.765 1.00 72.88 259 LYS A O 1
ATOM 2101 N N . HIS A 1 260 ? 0.451 6.414 -25.523 1.00 62.41 260 HIS A N 1
ATOM 2102 C CA . HIS A 1 260 ? 1.005 5.564 -26.589 1.00 62.41 260 HIS A CA 1
ATOM 2103 C C . HIS A 1 260 ? 0.037 5.330 -27.751 1.00 62.41 260 HIS A C 1
ATOM 2105 O O . HIS A 1 260 ? 0.474 5.158 -28.886 1.00 62.41 260 HIS A O 1
ATOM 2111 N N . ILE A 1 261 ? -1.273 5.361 -27.487 1.00 61.38 261 ILE A N 1
ATOM 2112 C CA . ILE A 1 261 ? -2.302 5.247 -28.528 1.00 61.38 261 ILE A CA 1
ATOM 2113 C C . ILE A 1 261 ? -2.423 6.574 -29.288 1.00 61.38 261 ILE A C 1
ATOM 2115 O O . ILE A 1 261 ? -2.507 6.567 -30.514 1.00 61.38 261 ILE A O 1
ATOM 2119 N N . LYS A 1 262 ? -2.328 7.722 -28.595 1.00 57.97 262 LYS A N 1
ATOM 2120 C CA . LYS A 1 262 ? -2.326 9.045 -29.253 1.00 57.97 262 LYS A CA 1
ATOM 2121 C C . LYS A 1 262 ? -1.170 9.200 -30.243 1.00 57.97 262 LYS A C 1
ATOM 2123 O O . LYS A 1 262 ? -1.373 9.750 -31.317 1.00 57.97 262 LYS A O 1
ATOM 2128 N N . SER A 1 263 ? 0.019 8.691 -29.914 1.00 51.47 263 SER A N 1
ATOM 2129 C CA . SER A 1 263 ? 1.188 8.742 -30.807 1.00 51.47 263 SER A CA 1
ATOM 2130 C C . SER A 1 263 ? 1.102 7.832 -32.036 1.00 51.47 263 SER A C 1
ATOM 2132 O O . SER A 1 263 ? 1.926 7.973 -32.928 1.00 51.47 263 SER A O 1
ATOM 2134 N N . GLN A 1 264 ? 0.150 6.894 -32.089 1.00 47.31 264 GLN A N 1
ATOM 2135 C CA . GLN A 1 264 ? -0.071 6.017 -33.250 1.00 47.31 264 GLN A CA 1
ATOM 2136 C C . GLN A 1 264 ? -1.181 6.528 -34.184 1.00 47.31 264 GLN A C 1
ATOM 2138 O O . GLN A 1 264 ? -1.362 5.986 -35.271 1.00 47.31 264 GLN A O 1
ATOM 2143 N N . GLN A 1 265 ? -1.934 7.547 -33.758 1.00 46.12 265 GLN A N 1
ATOM 2144 C CA . GLN A 1 265 ? -3.029 8.165 -34.517 1.00 46.12 265 GLN A CA 1
ATOM 2145 C C . GLN A 1 265 ? -2.660 9.540 -35.109 1.00 46.12 265 GLN A C 1
ATOM 2147 O O . GLN A 1 265 ? -3.507 10.160 -35.751 1.00 46.12 265 GLN A O 1
ATOM 2152 N N . ALA A 1 266 ? -1.431 10.014 -34.880 1.00 42.81 266 ALA A N 1
ATOM 2153 C CA . ALA A 1 266 ? -0.864 11.248 -35.428 1.00 42.81 266 ALA A CA 1
ATOM 2154 C C . ALA A 1 266 ? 0.165 10.923 -36.516 1.00 42.81 266 ALA A C 1
ATOM 2156 O O . ALA A 1 266 ? 0.225 11.690 -37.501 1.00 42.81 266 ALA A O 1
#

Organism: Dictyostelium purpureum (NCBI:txid5786)